Protein AF-A0A367L023-F1 (afdb_monomer_lite)

Sequence (283 aa):
MEEPKTSLLPWLPPSSVAKRCGGPIGFWEIICGTKTYCEAHDTHKRWIHSSPYDNKTHCIEAHEQPSNSSKPAEKKALLPWYERTAECNCASICKDEKKCGSAEYCSLFDSRFFHITAKEHASTAECLAARQGRPEKAPGTKKLPYVLEPSRWIRRTCGVHIYEEDRCGTKRYCLAFDLDRPYVVGTYRDAIQCFAAREPAPENGDDSVPLLRWTNGLKHSQLEGDCKHVAPDDDVRVPPQQRGVIICGTKFFCEQYDTPWPPDRRWRKASDCFAAFEKEPVE

Foldseek 3Di:
DDDPPQDAAEWFDADPQLVCEFFLLFHDCLHNTLQRSLQCLAQPVLRDPPDPANHSVSSVVSHDDDDVDPPPDDPDAAAEWEDADPPDDPPPGDQDCNNGTQLQNLLCLQASNCVSHPVPHNHSVRSQVSHDPDPDDDDDLPAAEWFEADDPPLQLCDVLQAHDCNSPTQPLQLQCLVVPSHRHGDRDNHSVRSVVSHDDDDPPGYPDDNAAEWDQADPVLPPVPQLPALRSPPDPVDGSLSSCCRHHTLQSQLQLLCDSGHSTPPDNHSVRSVVRYDDDDDD

Radius of gyration: 21.02 Å; chains: 1; bounding box: 74×33×57 Å

Structure (mmCIF, N/CA/C/O backbone):
data_AF-A0A367L023-F1
#
_entry.id   AF-A0A367L023-F1
#
loop_
_atom_site.group_PDB
_atom_site.id
_atom_site.type_symbol
_atom_site.label_atom_id
_atom_site.label_alt_id
_atom_site.label_comp_id
_atom_site.label_asym_id
_atom_site.label_entity_id
_atom_site.label_seq_id
_atom_site.pdbx_PDB_ins_code
_atom_site.Cartn_x
_atom_site.Cartn_y
_atom_site.Cartn_z
_atom_site.occupancy
_atom_site.B_iso_or_equiv
_atom_site.auth_seq_id
_atom_site.auth_comp_id
_atom_site.auth_asym_id
_atom_site.auth_atom_id
_atom_site.pdbx_PDB_model_num
ATOM 1 N N . MET A 1 1 ? 46.664 13.291 -8.987 1.00 36.84 1 MET A N 1
ATOM 2 C CA . MET A 1 1 ? 45.301 13.532 -8.482 1.00 36.84 1 MET A CA 1
ATOM 3 C C . MET A 1 1 ? 44.673 12.161 -8.366 1.00 36.84 1 MET A C 1
ATOM 5 O O . MET A 1 1 ? 44.421 11.556 -9.396 1.00 36.84 1 MET A O 1
ATOM 9 N N . GLU A 1 2 ? 44.591 11.605 -7.158 1.00 39.25 2 GLU A N 1
ATOM 10 C CA . GLU A 1 2 ? 43.809 10.383 -6.946 1.00 39.25 2 GLU A CA 1
ATOM 11 C C . GLU A 1 2 ? 42.335 10.772 -7.036 1.00 39.25 2 GLU A C 1
ATOM 13 O O . GLU A 1 2 ? 41.870 11.625 -6.279 1.00 39.25 2 GLU A O 1
ATOM 18 N N . GLU A 1 3 ? 41.622 10.197 -8.001 1.00 47.62 3 GLU A N 1
ATOM 19 C CA . GLU A 1 3 ? 40.165 10.232 -8.005 1.00 47.62 3 GLU A CA 1
ATOM 20 C C . GLU A 1 3 ? 39.666 9.585 -6.705 1.00 47.62 3 GLU A C 1
ATOM 22 O O . GLU A 1 3 ? 40.175 8.527 -6.313 1.00 47.62 3 GLU A O 1
ATOM 27 N N . PRO A 1 4 ? 38.701 10.194 -5.996 1.00 48.66 4 PRO A N 1
ATOM 28 C CA . PRO A 1 4 ? 38.145 9.583 -4.802 1.00 48.66 4 PRO A CA 1
ATOM 29 C C . PRO A 1 4 ? 37.496 8.255 -5.201 1.00 48.66 4 PRO A C 1
ATOM 31 O O . PRO A 1 4 ? 36.490 8.245 -5.909 1.00 48.66 4 PRO A O 1
ATOM 34 N N . LYS A 1 5 ? 38.073 7.133 -4.745 1.00 50.34 5 LYS A N 1
ATOM 35 C CA . LYS A 1 5 ? 37.458 5.804 -4.853 1.00 50.34 5 LYS A CA 1
ATOM 36 C C . LYS A 1 5 ? 36.054 5.891 -4.273 1.00 50.34 5 LYS A C 1
ATOM 38 O O . LYS A 1 5 ? 35.882 5.969 -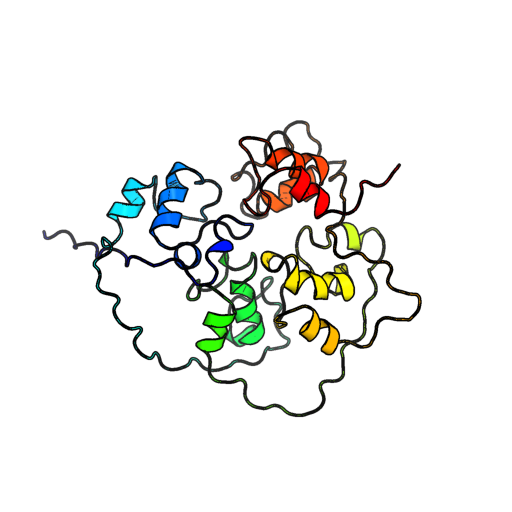3.058 1.00 50.34 5 LYS A O 1
ATOM 43 N N . THR A 1 6 ? 35.058 5.905 -5.148 1.00 66.81 6 THR A N 1
ATOM 44 C CA . THR A 1 6 ? 33.659 5.844 -4.751 1.00 66.81 6 THR A CA 1
ATOM 45 C C . THR A 1 6 ? 33.465 4.488 -4.083 1.00 66.81 6 THR A C 1
ATOM 47 O O . THR A 1 6 ? 33.692 3.453 -4.708 1.00 66.81 6 THR A O 1
ATOM 50 N N . SER A 1 7 ? 33.157 4.473 -2.786 1.00 82.75 7 SER A N 1
ATOM 51 C CA . SER A 1 7 ? 32.870 3.217 -2.095 1.00 82.75 7 SER A CA 1
ATOM 52 C C . SER A 1 7 ? 31.619 2.603 -2.714 1.00 82.75 7 SER A C 1
ATOM 54 O O . SER A 1 7 ? 30.599 3.288 -2.811 1.00 82.75 7 SER A O 1
ATOM 56 N N . LEU A 1 8 ? 31.701 1.337 -3.121 1.00 89.81 8 LEU A N 1
ATOM 57 C CA . LEU A 1 8 ? 30.550 0.594 -3.623 1.00 89.81 8 LEU A CA 1
ATOM 58 C C . LEU A 1 8 ? 29.449 0.519 -2.553 1.00 89.81 8 LEU A C 1
ATOM 60 O O . LEU A 1 8 ? 29.727 0.501 -1.352 1.00 89.81 8 LEU A O 1
ATOM 64 N N . LEU A 1 9 ? 28.194 0.499 -2.995 1.00 91.19 9 LEU A N 1
ATOM 65 C CA . LEU A 1 9 ? 27.028 0.366 -2.126 1.00 91.19 9 LEU A CA 1
ATOM 66 C C . LEU A 1 9 ? 26.856 -1.088 -1.657 1.00 91.19 9 LEU A C 1
ATOM 68 O O . LEU A 1 9 ? 27.185 -2.014 -2.397 1.00 91.19 9 LEU A O 1
ATOM 72 N N . PRO A 1 10 ? 26.323 -1.329 -0.450 1.00 92.06 10 PRO A N 1
ATOM 73 C CA . PRO A 1 10 ? 26.175 -2.684 0.070 1.00 92.06 10 PRO A CA 1
ATOM 74 C C . PRO A 1 10 ? 25.135 -3.493 -0.716 1.00 92.06 10 PRO A C 1
ATOM 76 O O . PRO A 1 10 ? 24.055 -2.994 -1.017 1.00 92.06 10 PRO A O 1
ATOM 79 N N . TRP A 1 11 ? 25.410 -4.777 -0.960 1.00 92.56 11 TRP A N 1
ATOM 80 C CA . TRP A 1 11 ? 24.424 -5.692 -1.544 1.00 92.56 11 TRP A CA 1
ATOM 81 C C . TRP A 1 11 ? 23.396 -6.152 -0.505 1.00 92.56 11 TRP A C 1
ATOM 83 O O . TRP A 1 11 ? 23.717 -6.890 0.431 1.00 92.56 11 TRP A O 1
ATOM 93 N N . LEU A 1 12 ? 22.138 -5.762 -0.685 1.00 92.31 12 LEU A N 1
ATOM 94 C CA . LEU A 1 12 ? 21.039 -6.081 0.217 1.00 92.31 12 LEU A CA 1
ATOM 95 C C . LEU A 1 12 ? 20.320 -7.375 -0.200 1.00 92.31 12 LEU A C 1
ATOM 97 O O . LEU A 1 12 ? 19.874 -7.500 -1.350 1.00 92.31 12 LEU A O 1
ATOM 101 N N . PRO A 1 13 ? 20.133 -8.342 0.721 1.00 92.25 13 PRO A N 1
ATOM 102 C CA . PRO A 1 13 ? 19.231 -9.457 0.476 1.00 92.25 13 PRO A CA 1
ATOM 103 C C . PRO A 1 13 ? 17.770 -8.968 0.441 1.00 92.25 13 PRO A C 1
ATOM 105 O O . PRO A 1 13 ? 17.450 -7.929 1.022 1.00 92.25 13 PRO A O 1
ATOM 108 N N . PRO A 1 14 ? 16.850 -9.713 -0.200 1.00 93.19 14 PRO A N 1
ATOM 109 C CA . PRO A 1 14 ? 15.424 -9.419 -0.111 1.00 93.19 14 PRO A CA 1
ATOM 110 C C . PRO A 1 14 ? 14.941 -9.418 1.344 1.00 93.19 14 PRO A C 1
ATOM 112 O O . PRO A 1 14 ? 15.282 -10.313 2.120 1.00 93.19 14 PRO A O 1
ATOM 115 N N . SER A 1 15 ? 14.121 -8.432 1.704 1.00 92.00 15 SER A N 1
ATOM 116 C CA . SER A 1 15 ? 13.540 -8.343 3.047 1.00 92.00 15 SER A CA 1
ATOM 117 C C . SER A 1 15 ? 12.486 -9.426 3.304 1.00 92.00 15 SER A C 1
ATOM 119 O O . SER A 1 15 ? 11.970 -10.071 2.386 1.00 92.00 15 SER A O 1
ATOM 121 N N . SER A 1 16 ? 12.060 -9.540 4.565 1.00 89.00 16 SER A N 1
ATOM 122 C CA . SER A 1 16 ? 10.922 -10.380 4.975 1.00 89.00 16 SER A CA 1
ATOM 123 C C . SER A 1 16 ? 9.603 -10.032 4.260 1.00 89.00 16 SER A C 1
ATOM 125 O O . SER A 1 16 ? 8.687 -10.855 4.187 1.00 89.00 16 SER A O 1
ATOM 127 N N . VAL A 1 17 ? 9.509 -8.828 3.689 1.00 89.25 17 VAL A N 1
ATOM 128 C CA . VAL A 1 17 ? 8.326 -8.309 2.998 1.00 89.25 17 VAL A CA 1
ATOM 129 C C . VAL A 1 17 ? 8.550 -8.097 1.497 1.00 89.25 17 VAL A C 1
ATOM 131 O O . VAL A 1 17 ? 7.754 -7.418 0.845 1.00 89.25 17 VAL A O 1
ATOM 134 N N . ALA A 1 18 ? 9.572 -8.737 0.912 1.00 91.31 18 ALA A N 1
ATOM 135 C CA . ALA A 1 18 ? 9.920 -8.632 -0.510 1.00 91.31 18 ALA A CA 1
ATOM 136 C C . ALA A 1 18 ? 8.764 -8.962 -1.473 1.00 91.31 18 ALA A C 1
ATOM 138 O O . ALA A 1 18 ? 8.736 -8.466 -2.596 1.00 91.31 18 ALA A O 1
ATOM 139 N N . LYS A 1 19 ? 7.747 -9.715 -1.027 1.00 89.31 19 LYS A N 1
ATOM 140 C CA . LYS A 1 19 ? 6.504 -9.952 -1.787 1.00 89.31 19 LYS A CA 1
ATOM 141 C C . LYS A 1 19 ? 5.744 -8.671 -2.172 1.00 89.31 19 LYS A C 1
ATOM 143 O O . LYS A 1 19 ? 4.895 -8.721 -3.052 1.00 89.31 19 LYS A O 1
ATOM 148 N N . ARG A 1 20 ? 6.022 -7.539 -1.511 1.00 87.69 20 ARG A N 1
ATOM 149 C CA . ARG A 1 20 ? 5.441 -6.217 -1.813 1.00 87.69 20 ARG A CA 1
ATOM 150 C C . ARG A 1 20 ? 6.154 -5.495 -2.960 1.00 87.69 20 ARG A C 1
ATOM 152 O O . ARG A 1 20 ? 5.676 -4.453 -3.404 1.00 87.69 20 ARG A O 1
ATOM 159 N N . CYS A 1 21 ? 7.296 -6.015 -3.409 1.00 89.19 21 CYS A N 1
ATOM 160 C CA . CYS A 1 21 ? 8.129 -5.390 -4.424 1.00 89.19 21 CYS A CA 1
ATOM 161 C C . CYS A 1 21 ? 7.362 -5.180 -5.739 1.00 89.19 21 CYS A C 1
ATOM 163 O O . CYS A 1 21 ? 6.759 -6.111 -6.277 1.00 89.19 21 CYS A O 1
ATOM 165 N N . GLY A 1 22 ? 7.378 -3.948 -6.250 1.00 85.69 22 GLY A N 1
ATOM 166 C CA . 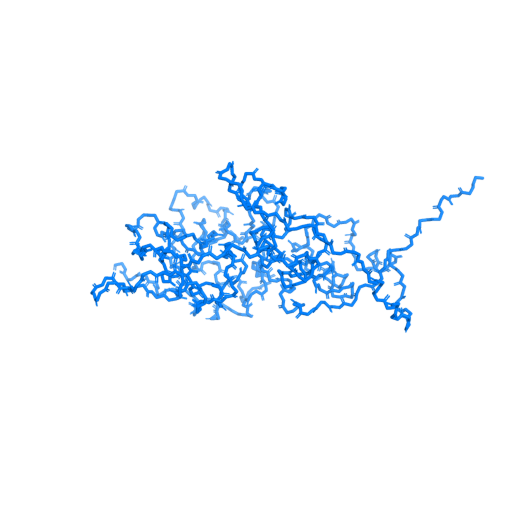GLY A 1 22 ? 6.668 -3.571 -7.473 1.00 85.69 22 GLY A CA 1
ATOM 167 C C . GLY A 1 22 ? 5.151 -3.459 -7.328 1.00 85.69 22 GLY A C 1
ATOM 168 O O . GLY A 1 22 ? 4.475 -3.138 -8.300 1.00 85.69 22 GLY A O 1
ATOM 169 N N . GLY A 1 23 ? 4.608 -3.698 -6.132 1.00 85.12 23 GLY A N 1
ATOM 170 C CA . GLY A 1 23 ? 3.229 -3.360 -5.815 1.00 85.12 23 GLY A CA 1
ATOM 171 C C . GLY A 1 23 ? 3.019 -1.839 -5.764 1.00 85.12 23 GLY A C 1
ATOM 172 O O . GLY A 1 23 ? 3.832 -1.066 -6.271 1.00 85.12 23 GLY A O 1
ATOM 173 N N . PRO A 1 24 ? 1.976 -1.367 -5.076 1.00 79.75 24 PRO A N 1
ATOM 174 C CA . PRO A 1 24 ? 1.635 0.058 -5.048 1.00 79.75 24 PRO A CA 1
ATOM 175 C C . PRO A 1 24 ? 2.674 0.975 -4.394 1.00 79.75 24 PRO A C 1
ATOM 177 O O . PRO A 1 24 ? 2.576 2.194 -4.480 1.00 79.75 24 PRO A O 1
ATOM 180 N N . ILE A 1 25 ? 3.642 0.389 -3.688 1.00 82.12 25 ILE A N 1
ATOM 181 C CA . ILE A 1 25 ? 4.765 1.112 -3.093 1.00 82.12 25 ILE A CA 1
ATOM 182 C C . ILE A 1 25 ? 5.934 1.281 -4.072 1.00 82.12 25 ILE A C 1
ATOM 184 O O . ILE A 1 25 ? 6.835 2.050 -3.771 1.00 82.12 25 ILE A O 1
ATOM 188 N N . GLY A 1 26 ? 5.944 0.577 -5.210 1.00 87.62 26 GLY A N 1
ATOM 189 C CA . GLY A 1 26 ? 7.037 0.580 -6.183 1.00 87.62 26 GLY A CA 1
ATOM 190 C C . GLY A 1 26 ? 8.185 -0.381 -5.849 1.00 87.62 26 GLY A C 1
ATOM 191 O O . GLY A 1 26 ? 8.049 -1.309 -5.042 1.00 87.62 26 GLY A O 1
ATOM 192 N N . PHE A 1 27 ? 9.323 -0.177 -6.511 1.00 90.62 27 PHE A N 1
ATOM 193 C CA . PHE A 1 27 ? 10.561 -0.917 -6.262 1.00 90.62 27 PHE A CA 1
ATOM 194 C C . PHE A 1 27 ? 11.468 -0.114 -5.332 1.00 90.62 27 PHE A C 1
ATOM 196 O O . PHE A 1 27 ? 11.958 0.951 -5.697 1.00 90.62 27 PHE A O 1
ATOM 203 N N . TRP A 1 28 ? 11.712 -0.659 -4.142 1.00 90.88 28 TRP A N 1
ATOM 204 C CA . TRP A 1 28 ? 12.654 -0.115 -3.167 1.00 90.88 28 TRP A CA 1
ATOM 205 C C . TRP A 1 28 ? 13.669 -1.179 -2.814 1.00 90.88 28 TRP A C 1
ATOM 207 O O . TRP A 1 28 ? 13.288 -2.289 -2.444 1.00 90.88 28 TRP A O 1
ATOM 217 N N . GLU A 1 29 ? 14.948 -0.841 -2.891 1.00 92.94 29 GLU A N 1
ATOM 218 C CA . GLU A 1 29 ? 16.025 -1.801 -2.683 1.00 92.94 29 GLU A CA 1
ATOM 219 C C . GLU A 1 29 ? 15.969 -2.478 -1.309 1.00 92.94 29 GLU A C 1
ATOM 221 O O . GLU A 1 29 ? 16.012 -3.700 -1.228 1.00 92.94 29 GLU A O 1
ATOM 226 N N . ILE A 1 30 ? 15.739 -1.709 -0.242 1.00 92.19 30 ILE A N 1
ATOM 227 C CA . ILE A 1 30 ? 15.606 -2.240 1.123 1.00 92.19 30 ILE A CA 1
ATOM 228 C C . ILE A 1 30 ? 14.451 -3.246 1.277 1.00 92.19 30 ILE A C 1
ATOM 230 O O . ILE A 1 30 ? 14.483 -4.089 2.166 1.00 92.19 30 ILE A O 1
ATOM 234 N N . ILE A 1 31 ? 13.442 -3.202 0.400 1.00 92.38 31 ILE A N 1
ATOM 235 C CA . ILE A 1 31 ? 12.325 -4.156 0.387 1.00 92.38 31 ILE A CA 1
ATOM 236 C C . ILE A 1 31 ? 12.638 -5.335 -0.538 1.00 92.38 31 ILE A C 1
ATOM 238 O O . ILE A 1 31 ? 12.500 -6.496 -0.144 1.00 92.38 31 ILE A O 1
ATOM 242 N N . CYS A 1 32 ? 13.030 -5.030 -1.773 1.00 94.12 32 CYS A N 1
ATOM 243 C CA . CYS A 1 32 ? 13.177 -5.965 -2.885 1.00 94.12 32 CYS A CA 1
ATOM 244 C C . CYS A 1 32 ? 14.490 -6.771 -2.855 1.00 94.12 32 CYS A C 1
ATOM 246 O O . CYS A 1 32 ? 14.565 -7.837 -3.474 1.00 94.12 32 CYS A O 1
ATOM 248 N N . GLY A 1 33 ? 15.512 -6.259 -2.167 1.00 94.31 33 GLY A N 1
ATOM 249 C CA . GLY A 1 33 ? 16.912 -6.645 -2.329 1.00 94.31 33 GLY A CA 1
ATOM 250 C C . GLY A 1 33 ? 17.534 -6.068 -3.607 1.00 94.31 33 GLY A C 1
ATOM 251 O O . GLY A 1 33 ? 16.827 -5.802 -4.588 1.00 94.31 33 GLY A O 1
ATOM 252 N N . THR A 1 34 ? 18.864 -5.928 -3.619 1.00 94.62 34 THR A N 1
ATOM 253 C CA . THR A 1 34 ? 19.635 -5.310 -4.719 1.00 94.62 34 THR A CA 1
ATOM 254 C C . THR A 1 34 ? 19.383 -5.995 -6.055 1.00 94.62 34 THR A C 1
ATOM 256 O O . THR A 1 34 ? 19.137 -5.330 -7.056 1.00 94.62 34 THR A O 1
ATOM 259 N N . LYS A 1 35 ? 19.342 -7.335 -6.078 1.00 94.75 35 LYS A N 1
ATOM 260 C CA . LYS A 1 35 ? 19.114 -8.105 -7.312 1.00 94.75 35 LYS A CA 1
ATOM 261 C C . LYS A 1 35 ? 17.817 -7.699 -8.021 1.00 94.75 35 LYS A C 1
ATOM 263 O O . LYS A 1 35 ? 17.845 -7.280 -9.174 1.00 94.75 35 LYS A O 1
ATOM 268 N N . THR A 1 36 ? 16.688 -7.829 -7.324 1.00 94.88 36 THR A N 1
ATOM 269 C CA . THR A 1 36 ? 15.355 -7.553 -7.878 1.00 94.88 36 THR A CA 1
ATOM 270 C C . THR A 1 36 ? 15.189 -6.068 -8.195 1.00 94.88 36 THR A C 1
ATOM 272 O O . THR A 1 36 ? 14.558 -5.713 -9.188 1.00 94.88 36 THR A O 1
ATOM 275 N N . TYR A 1 37 ? 15.761 -5.196 -7.360 1.00 94.88 37 TYR A N 1
ATOM 276 C CA . TYR A 1 37 ? 15.747 -3.754 -7.573 1.00 94.88 37 TYR A CA 1
ATOM 277 C C . TYR A 1 37 ? 16.513 -3.354 -8.843 1.00 94.88 37 TYR A C 1
ATOM 279 O O . TYR A 1 37 ? 15.956 -2.665 -9.694 1.00 94.88 37 TYR A O 1
ATOM 287 N N . CYS A 1 38 ? 17.736 -3.854 -9.042 1.00 95.38 38 CYS A N 1
ATOM 288 C CA . CYS A 1 38 ? 18.497 -3.584 -10.261 1.00 95.38 38 CYS A CA 1
ATOM 289 C C . CYS A 1 38 ? 17.856 -4.214 -11.508 1.00 95.38 38 CYS A C 1
ATOM 291 O O . CYS A 1 38 ? 17.851 -3.597 -12.566 1.00 95.38 38 CYS A O 1
ATOM 293 N N . GLU A 1 39 ? 17.256 -5.406 -11.417 1.00 95.12 39 GLU A N 1
ATOM 294 C CA . GLU A 1 39 ? 16.502 -6.001 -12.537 1.00 95.12 39 GLU A CA 1
ATOM 295 C C . GLU A 1 39 ? 15.297 -5.147 -12.968 1.00 95.12 39 GLU A C 1
ATOM 297 O O . GLU A 1 39 ? 14.939 -5.112 -14.151 1.00 95.12 39 GLU A O 1
ATOM 302 N N . ALA A 1 40 ? 14.689 -4.419 -12.029 1.00 93.31 40 ALA A N 1
ATOM 303 C CA . ALA A 1 40 ? 13.580 -3.520 -12.312 1.00 93.31 40 ALA A CA 1
ATOM 304 C C . ALA A 1 40 ? 13.985 -2.343 -13.209 1.00 93.31 40 ALA A C 1
ATOM 306 O O . ALA A 1 40 ? 13.128 -1.799 -13.901 1.00 93.31 40 ALA A O 1
ATOM 307 N N . HIS A 1 41 ? 15.264 -1.958 -13.251 1.00 92.06 41 HIS A N 1
ATOM 308 C CA . HIS A 1 41 ? 15.714 -0.839 -14.081 1.00 92.06 41 HIS A CA 1
ATOM 309 C C . HIS A 1 41 ? 15.552 -1.087 -15.585 1.00 92.06 41 HIS A C 1
ATOM 311 O O . HIS A 1 41 ? 15.287 -0.140 -16.323 1.00 92.06 41 HIS A O 1
ATOM 317 N N . ASP A 1 42 ? 15.624 -2.344 -16.024 1.00 92.38 42 ASP A N 1
ATOM 318 C CA . ASP A 1 42 ? 15.423 -2.706 -17.434 1.00 92.38 42 ASP A CA 1
ATOM 319 C C . ASP A 1 42 ? 13.955 -3.020 -17.753 1.00 92.38 42 ASP A C 1
ATOM 321 O O . ASP A 1 42 ? 13.508 -2.874 -18.887 1.00 92.38 42 ASP A O 1
ATOM 325 N N . THR A 1 43 ? 13.193 -3.479 -16.757 1.00 87.50 43 THR A N 1
ATOM 326 C CA . THR A 1 43 ? 11.867 -4.092 -16.967 1.00 87.50 43 THR A CA 1
ATOM 327 C C . THR A 1 43 ? 10.704 -3.246 -16.451 1.00 87.50 43 THR A C 1
ATOM 329 O O . THR A 1 43 ? 9.569 -3.398 -16.893 1.00 87.50 43 THR A O 1
ATOM 332 N N . HIS A 1 44 ? 10.972 -2.352 -15.503 1.00 86.44 44 HIS A N 1
ATOM 333 C CA . HIS A 1 44 ? 9.974 -1.728 -14.637 1.00 86.44 44 HIS A CA 1
ATOM 334 C C . HIS A 1 44 ? 10.366 -0.304 -14.208 1.00 86.44 44 HIS A C 1
ATOM 336 O O . HIS A 1 44 ? 9.888 0.181 -13.183 1.00 86.44 44 HIS A O 1
ATOM 342 N N . LYS A 1 45 ? 11.210 0.388 -14.989 1.00 82.88 45 LYS A N 1
ATOM 343 C CA . LYS A 1 45 ? 11.771 1.712 -14.656 1.00 82.88 45 LYS A CA 1
ATOM 344 C C . LYS A 1 45 ? 10.717 2.729 -14.191 1.00 82.88 45 LYS A C 1
ATOM 346 O O . LYS A 1 45 ? 10.971 3.490 -13.266 1.00 82.88 45 LYS A O 1
ATOM 351 N N . ARG A 1 46 ? 9.500 2.668 -14.752 1.00 77.75 46 ARG A N 1
ATOM 352 C CA . ARG 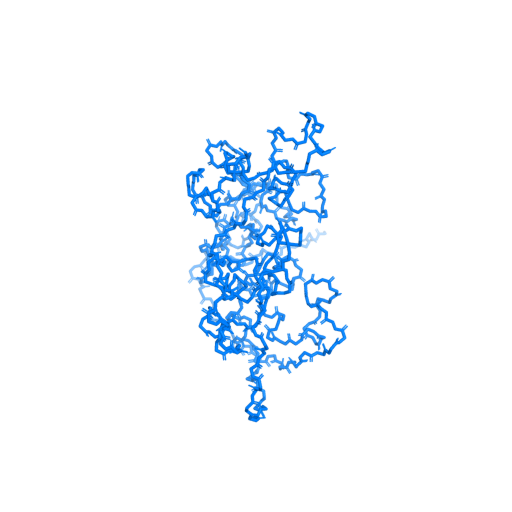A 1 46 ? 8.349 3.520 -14.383 1.00 77.75 46 ARG A CA 1
ATOM 353 C C . ARG A 1 46 ? 7.864 3.394 -12.932 1.00 77.75 46 ARG A C 1
ATOM 355 O O . ARG A 1 46 ? 7.100 4.233 -12.470 1.00 77.75 46 ARG A O 1
ATOM 362 N N . TRP A 1 47 ? 8.248 2.332 -12.231 1.00 81.88 47 TRP A N 1
ATOM 363 C CA . TRP A 1 47 ? 7.842 2.051 -10.850 1.00 81.88 47 TRP A CA 1
ATOM 364 C C . TRP A 1 47 ? 8.990 2.215 -9.850 1.00 81.88 47 TRP A C 1
ATOM 366 O O . TRP A 1 47 ? 8.873 1.805 -8.692 1.00 81.88 47 TRP A O 1
ATOM 376 N N . ILE A 1 48 ? 10.106 2.789 -10.300 1.00 84.75 48 ILE A N 1
ATOM 377 C CA . ILE A 1 48 ? 11.266 3.084 -9.468 1.00 84.75 48 ILE A CA 1
ATOM 378 C C . ILE A 1 48 ? 11.257 4.576 -9.152 1.00 84.75 48 ILE A C 1
ATOM 380 O O . ILE A 1 48 ? 11.326 5.421 -10.042 1.00 84.75 48 ILE A O 1
ATOM 384 N N . HIS A 1 49 ? 11.169 4.912 -7.869 1.00 76.00 49 HIS A N 1
ATOM 385 C CA . HIS A 1 49 ? 11.102 6.302 -7.434 1.00 76.00 49 HIS A CA 1
ATOM 386 C C . HIS A 1 49 ? 12.504 6.901 -7.290 1.00 76.00 49 HIS A C 1
ATOM 388 O O . HIS A 1 49 ? 13.270 6.472 -6.431 1.00 76.00 49 HIS A O 1
ATOM 394 N N . SER A 1 50 ? 12.801 7.939 -8.081 1.00 75.38 50 SER A N 1
ATOM 395 C CA . SER A 1 50 ? 13.996 8.789 -7.931 1.00 75.38 50 SER A CA 1
ATOM 396 C C . SER A 1 50 ? 15.323 8.015 -7.899 1.00 75.38 50 SER A C 1
ATOM 398 O O . SER A 1 50 ? 16.193 8.314 -7.082 1.00 75.38 50 SER A O 1
ATOM 400 N N . SER A 1 51 ? 15.475 7.005 -8.759 1.00 83.69 51 SER A N 1
ATOM 401 C CA . SER A 1 51 ? 16.705 6.213 -8.802 1.00 83.69 51 SER A CA 1
ATOM 402 C C . SER A 1 51 ? 17.807 6.898 -9.616 1.00 83.69 51 SER A C 1
ATOM 404 O O . SER A 1 51 ? 17.513 7.422 -10.693 1.00 83.69 51 SER A O 1
ATOM 406 N N . PRO A 1 52 ? 19.067 6.872 -9.142 1.00 88.06 52 PRO A N 1
ATOM 407 C CA . PRO A 1 52 ? 20.201 7.449 -9.860 1.00 88.06 52 PRO A CA 1
ATOM 408 C C . PRO A 1 52 ? 20.708 6.569 -11.016 1.00 88.06 52 PRO A C 1
ATOM 410 O O . PRO A 1 52 ? 21.616 6.988 -11.726 1.00 88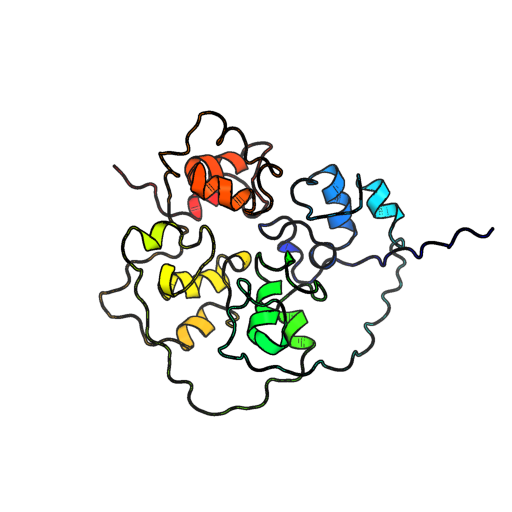.06 52 PRO A O 1
ATOM 413 N N . TYR A 1 53 ? 20.168 5.357 -11.201 1.00 91.62 53 TYR A N 1
ATOM 414 C CA . TYR A 1 53 ? 20.674 4.407 -12.196 1.00 91.62 53 TYR A CA 1
ATOM 415 C C . TYR A 1 53 ? 19.877 4.433 -13.501 1.00 91.62 53 TYR A C 1
ATOM 417 O O . TYR A 1 53 ? 18.641 4.427 -13.517 1.00 91.62 53 TYR A O 1
ATOM 425 N N . ASP A 1 54 ? 20.592 4.355 -14.620 1.00 90.38 54 ASP A N 1
ATOM 426 C CA . ASP A 1 54 ? 19.975 4.378 -15.948 1.00 90.38 54 ASP A CA 1
ATOM 427 C C . ASP A 1 54 ? 19.365 3.037 -16.347 1.00 90.38 54 ASP A C 1
ATOM 429 O O . ASP A 1 54 ? 18.289 3.010 -16.953 1.00 90.38 54 ASP A O 1
ATOM 433 N N . ASN A 1 55 ? 20.055 1.948 -16.003 1.00 94.12 55 ASN A N 1
ATOM 434 C CA . ASN A 1 55 ? 19.755 0.568 -16.374 1.00 94.12 55 ASN A CA 1
ATOM 435 C C . ASN A 1 55 ? 20.295 -0.408 -15.309 1.00 94.12 55 ASN A C 1
ATOM 437 O O . ASN A 1 55 ? 20.955 -0.002 -14.344 1.00 94.12 55 ASN A O 1
ATOM 441 N N . LYS A 1 56 ? 20.020 -1.703 -15.489 1.00 95.81 56 LYS A N 1
ATOM 442 C CA . LYS A 1 56 ? 20.469 -2.766 -14.581 1.00 95.81 56 LYS A CA 1
ATOM 443 C C . LYS A 1 56 ? 21.985 -2.806 -14.404 1.00 95.81 56 LYS A C 1
ATOM 445 O O . LYS A 1 56 ? 22.442 -3.004 -13.283 1.00 95.81 56 LYS A O 1
ATOM 450 N N . THR A 1 57 ? 22.754 -2.645 -15.479 1.00 95.75 57 THR A N 1
ATOM 451 C CA . THR A 1 57 ? 24.223 -2.716 -15.436 1.00 95.75 57 THR A CA 1
ATOM 452 C C . THR A 1 57 ? 24.794 -1.601 -14.567 1.00 95.75 57 THR A C 1
ATOM 454 O O . THR A 1 57 ? 25.515 -1.900 -13.620 1.00 95.75 57 THR A O 1
ATOM 457 N N . HIS A 1 58 ? 24.367 -0.353 -14.794 1.00 94.81 58 HIS A N 1
ATOM 458 C CA . HIS A 1 58 ? 24.758 0.799 -13.973 1.00 94.81 58 HIS A CA 1
ATOM 459 C C . HIS A 1 58 ? 24.387 0.572 -12.492 1.00 94.81 58 HIS A C 1
ATOM 461 O O . HIS A 1 58 ? 25.189 0.834 -11.600 1.00 94.81 58 HIS A O 1
ATOM 467 N N . CYS A 1 59 ? 23.207 0.002 -12.218 1.00 95.25 59 CYS A N 1
ATOM 468 C CA . CYS A 1 59 ? 22.811 -0.354 -10.854 1.00 95.25 59 CYS A CA 1
ATOM 469 C C . CYS A 1 59 ? 23.736 -1.412 -10.229 1.00 95.25 59 CYS A C 1
ATOM 471 O O . CYS A 1 59 ? 24.214 -1.216 -9.117 1.00 95.25 59 CYS A O 1
ATOM 473 N N . ILE A 1 60 ? 24.035 -2.514 -10.924 1.00 94.44 60 ILE A N 1
ATOM 474 C CA . ILE A 1 60 ? 24.878 -3.599 -10.388 1.00 94.44 60 ILE A CA 1
ATOM 475 C C . ILE A 1 60 ? 26.322 -3.137 -10.160 1.00 94.44 60 ILE A C 1
ATOM 477 O O . ILE A 1 60 ? 26.916 -3.500 -9.149 1.00 94.44 60 ILE A O 1
ATOM 481 N N . GLU A 1 61 ? 26.884 -2.343 -11.072 1.00 93.62 61 GLU A N 1
ATOM 482 C CA . GLU A 1 61 ? 28.257 -1.825 -10.971 1.00 93.62 61 GLU A CA 1
ATOM 483 C C . GLU A 1 61 ? 28.442 -0.861 -9.795 1.00 93.62 61 GLU A C 1
ATOM 485 O O . GLU A 1 61 ? 29.542 -0.757 -9.258 1.00 93.62 61 GLU A O 1
ATOM 490 N N . ALA A 1 62 ? 27.368 -0.197 -9.355 1.00 93.81 62 ALA A N 1
ATOM 491 C CA . ALA A 1 62 ? 27.388 0.668 -8.181 1.00 93.81 62 ALA A CA 1
ATOM 492 C C . ALA A 1 62 ? 27.397 -0.101 -6.845 1.00 93.81 62 ALA A C 1
ATOM 494 O O . ALA A 1 62 ? 27.593 0.523 -5.799 1.00 93.81 62 ALA A O 1
ATOM 495 N N . HIS A 1 63 ? 27.189 -1.424 -6.857 1.00 93.75 63 HIS A N 1
ATOM 496 C CA . HIS A 1 63 ? 27.092 -2.250 -5.654 1.00 93.75 63 HIS A CA 1
ATOM 497 C C . HIS A 1 63 ? 28.278 -3.204 -5.493 1.00 93.75 63 HIS A C 1
ATOM 499 O O . HIS A 1 63 ? 28.876 -3.693 -6.452 1.00 93.75 63 HIS A O 1
ATOM 505 N N . GLU A 1 64 ? 28.593 -3.513 -4.239 1.00 90.38 64 GLU A N 1
ATOM 506 C CA . GLU A 1 64 ? 29.471 -4.614 -3.877 1.00 90.38 64 GLU A CA 1
ATOM 507 C C . GLU A 1 64 ? 28.864 -5.905 -4.434 1.00 90.38 64 GLU A C 1
ATOM 509 O O . GLU A 1 64 ? 27.680 -6.175 -4.258 1.00 90.38 64 GLU A O 1
ATOM 514 N N . GLN A 1 65 ? 29.651 -6.725 -5.128 1.00 81.25 65 GLN A N 1
ATOM 515 C CA . GLN A 1 65 ? 29.158 -8.034 -5.551 1.00 81.25 65 GLN A CA 1
ATOM 516 C C . GLN A 1 65 ? 28.839 -8.880 -4.310 1.00 81.25 65 GLN A C 1
ATOM 518 O O . GLN A 1 65 ? 29.539 -8.749 -3.300 1.00 81.25 65 GLN A O 1
ATOM 523 N N . PRO A 1 66 ? 27.823 -9.764 -4.361 1.00 74.69 66 PRO A N 1
ATOM 524 C CA . PRO A 1 66 ? 27.460 -10.609 -3.233 1.00 74.69 66 PRO A CA 1
ATOM 525 C C . PRO A 1 66 ? 28.625 -11.541 -2.887 1.00 74.69 66 PRO A C 1
ATOM 527 O O . PRO A 1 66 ? 28.770 -12.632 -3.436 1.00 74.69 66 PRO A O 1
ATOM 530 N N . SER A 1 67 ? 29.486 -11.107 -1.971 1.00 61.16 67 SER A N 1
ATOM 531 C CA . SER A 1 67 ? 30.404 -11.997 -1.280 1.00 61.16 67 SER A CA 1
ATOM 532 C C . SER A 1 67 ? 29.598 -12.728 -0.209 1.00 61.16 67 SER A C 1
ATOM 534 O O . SER A 1 67 ? 28.725 -12.142 0.430 1.00 61.16 67 SER A O 1
ATOM 536 N N . ASN A 1 68 ? 29.880 -14.010 0.017 1.00 52.31 68 ASN A N 1
ATOM 537 C CA . ASN A 1 68 ? 29.211 -14.830 1.038 1.00 52.31 68 ASN A CA 1
ATOM 538 C C . ASN A 1 68 ? 29.440 -14.341 2.491 1.00 52.31 68 ASN A C 1
ATOM 540 O O . ASN A 1 68 ? 29.198 -15.082 3.442 1.00 52.31 68 ASN A O 1
ATOM 544 N N . SER A 1 69 ? 29.908 -13.110 2.703 1.00 48.22 69 SER A N 1
ATOM 545 C CA . SER A 1 69 ? 30.017 -12.494 4.018 1.00 48.22 69 SER A CA 1
ATOM 546 C C . SER A 1 69 ? 28.704 -11.826 4.406 1.00 48.22 69 SER A C 1
ATOM 548 O O . SER A 1 69 ? 28.536 -10.612 4.318 1.00 48.22 69 SER A O 1
ATOM 550 N N . SER A 1 70 ? 27.790 -12.627 4.948 1.00 50.12 70 SER A N 1
ATOM 551 C CA . SER A 1 70 ? 26.761 -12.127 5.855 1.00 50.12 70 SER A CA 1
ATOM 552 C C . SER A 1 70 ? 27.450 -11.571 7.106 1.00 50.12 70 SER A C 1
ATOM 554 O O . SER A 1 70 ? 27.694 -12.307 8.066 1.00 50.12 70 SER A O 1
ATOM 556 N N . LYS A 1 71 ? 27.826 -10.286 7.100 1.00 47.56 71 LYS A N 1
ATOM 557 C CA . LYS A 1 71 ? 28.222 -9.614 8.342 1.00 47.56 71 LYS A CA 1
ATOM 558 C C . LYS A 1 71 ? 27.019 -9.671 9.293 1.00 47.56 71 LYS A C 1
ATOM 560 O O . LYS A 1 71 ? 25.931 -9.249 8.899 1.00 47.56 71 LYS A O 1
ATOM 565 N N . PRO A 1 72 ? 27.176 -10.209 10.514 1.00 45.16 72 PRO A N 1
ATOM 566 C CA . PRO A 1 72 ? 26.111 -10.189 11.501 1.00 45.16 72 PRO A CA 1
ATOM 567 C C . PRO A 1 72 ? 25.678 -8.746 11.749 1.00 45.16 72 PRO A C 1
ATOM 569 O O . PRO A 1 72 ? 26.528 -7.867 11.894 1.00 45.16 72 PRO A O 1
ATOM 572 N N . ALA A 1 73 ? 24.367 -8.514 11.801 1.00 53.47 73 ALA A N 1
ATOM 573 C CA . ALA A 1 73 ? 23.822 -7.231 12.210 1.00 53.47 73 ALA A CA 1
ATOM 574 C C . ALA A 1 73 ? 24.353 -6.902 13.613 1.00 53.47 73 ALA A C 1
ATOM 576 O O . ALA A 1 73 ? 24.050 -7.592 14.589 1.00 53.47 73 ALA A O 1
ATOM 577 N N . GLU A 1 74 ? 25.194 -5.875 13.696 1.00 54.06 74 GLU A N 1
ATOM 578 C CA . GLU A 1 74 ? 25.690 -5.350 14.958 1.00 54.06 74 GLU A CA 1
ATOM 579 C C . GLU A 1 74 ? 24.483 -4.919 15.802 1.00 54.06 74 GLU A C 1
ATOM 581 O O . GLU A 1 74 ? 23.546 -4.303 15.284 1.00 54.06 74 GLU A O 1
ATOM 586 N N . LYS A 1 75 ? 24.453 -5.299 17.087 1.00 55.94 75 LYS A N 1
ATOM 587 C CA . LYS A 1 75 ? 23.345 -4.963 17.994 1.00 55.94 75 LYS A CA 1
ATOM 588 C C . LYS A 1 75 ? 23.297 -3.448 18.187 1.00 55.94 75 LYS A C 1
ATOM 590 O O . LYS A 1 75 ? 23.921 -2.905 19.094 1.00 55.94 75 LYS A O 1
ATOM 595 N N . LYS A 1 76 ? 22.555 -2.771 17.315 1.00 72.75 76 LYS A N 1
ATOM 596 C CA . LYS A 1 76 ? 22.314 -1.334 17.378 1.00 72.75 76 LYS A CA 1
ATOM 597 C C . LYS A 1 76 ? 21.520 -1.026 18.648 1.00 72.75 76 LYS A C 1
ATOM 599 O O . LYS A 1 76 ? 20.578 -1.743 18.983 1.00 72.75 76 LYS A O 1
ATOM 604 N N . ALA A 1 77 ? 21.915 0.027 19.361 1.00 84.56 77 ALA A N 1
ATOM 605 C CA . ALA A 1 77 ? 21.158 0.509 20.509 1.00 84.56 77 ALA A CA 1
ATOM 606 C C . ALA A 1 77 ? 19.714 0.838 20.089 1.00 84.56 77 ALA A C 1
ATOM 608 O O . ALA A 1 77 ? 19.499 1.419 19.022 1.00 84.56 77 ALA A O 1
ATOM 609 N N . LEU A 1 78 ? 18.738 0.460 20.923 1.00 90.81 78 LEU A N 1
ATOM 610 C CA . LEU A 1 78 ? 17.323 0.722 20.656 1.00 90.81 78 LEU A CA 1
ATOM 611 C C . LEU A 1 78 ? 17.045 2.228 20.660 1.00 90.81 78 LEU A C 1
ATOM 613 O O . LEU A 1 78 ? 17.446 2.941 21.586 1.00 90.81 78 LEU A O 1
ATOM 617 N N . LEU A 1 79 ? 16.320 2.690 19.644 1.00 91.88 79 LEU A N 1
ATOM 618 C CA . LEU A 1 79 ? 15.878 4.076 19.526 1.00 91.88 79 LEU A CA 1
ATOM 619 C C . LEU A 1 79 ? 14.783 4.381 20.561 1.00 91.88 79 LEU A C 1
ATOM 621 O O . LEU A 1 79 ? 13.997 3.493 20.889 1.00 91.88 79 LEU A O 1
ATOM 625 N N . PRO A 1 80 ? 14.698 5.611 21.091 1.00 93.44 80 PRO A N 1
ATOM 626 C CA . PRO A 1 80 ? 13.651 5.982 22.041 1.00 93.44 80 PRO A CA 1
ATOM 627 C C . PRO A 1 80 ? 12.247 5.837 21.439 1.00 93.44 80 PRO A C 1
ATOM 629 O O . PRO A 1 80 ? 12.048 6.034 20.241 1.00 93.44 80 PRO A O 1
ATOM 632 N N . TRP A 1 81 ? 11.270 5.530 22.292 1.00 91.81 81 TRP A N 1
ATOM 633 C CA . TRP A 1 81 ? 9.855 5.525 21.922 1.00 91.81 81 TRP A CA 1
ATOM 634 C C . TRP A 1 81 ? 9.245 6.924 22.057 1.00 91.81 81 TRP A C 1
ATOM 636 O O . TRP A 1 81 ? 9.386 7.569 23.099 1.00 91.81 81 TRP A O 1
ATOM 646 N N . TYR A 1 82 ? 8.505 7.362 21.039 1.00 91.06 82 TYR A N 1
ATOM 647 C CA . TYR A 1 82 ? 7.756 8.617 21.054 1.00 91.06 82 TYR A CA 1
ATOM 648 C C . TYR A 1 82 ? 6.250 8.351 21.082 1.00 91.06 82 TYR A C 1
ATOM 650 O O . TYR A 1 82 ? 5.718 7.600 20.264 1.00 91.06 82 TYR A O 1
ATOM 658 N N . GLU A 1 83 ? 5.541 8.994 22.010 1.00 88.69 83 GLU A N 1
ATOM 659 C CA . GLU A 1 83 ? 4.078 9.049 21.976 1.00 88.69 83 GLU A CA 1
ATOM 660 C C . GLU A 1 83 ? 3.624 10.128 20.991 1.00 88.69 83 GLU A C 1
ATOM 662 O O . GLU A 1 83 ? 4.270 11.166 20.845 1.00 88.69 83 GLU A O 1
ATOM 667 N N . ARG A 1 84 ? 2.501 9.879 20.316 1.00 83.06 84 ARG A N 1
AT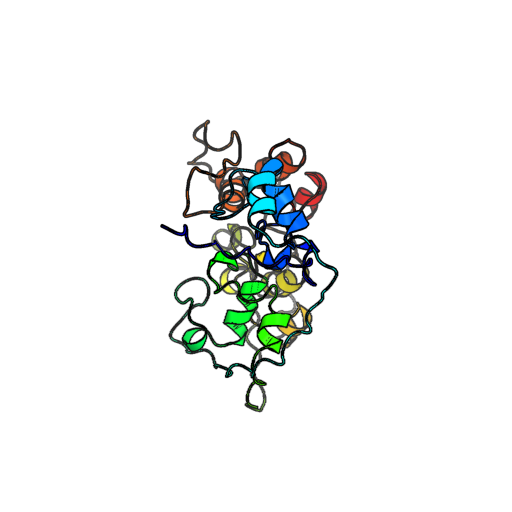OM 668 C CA . ARG A 1 84 ? 1.939 10.819 19.345 1.00 83.06 84 ARG A CA 1
ATOM 669 C C . ARG A 1 84 ? 1.539 12.129 20.026 1.00 83.06 84 ARG A C 1
ATOM 671 O O . ARG A 1 84 ? 0.903 12.108 21.082 1.00 83.06 84 ARG A O 1
ATOM 678 N N . THR A 1 85 ? 1.832 13.259 19.382 1.00 77.75 85 THR A N 1
ATOM 679 C CA . THR A 1 85 ? 1.285 14.563 19.779 1.00 77.75 85 THR A CA 1
ATOM 680 C C . THR A 1 85 ? 0.021 14.877 18.969 1.00 77.75 85 THR A C 1
ATOM 682 O O . THR A 1 85 ? -0.129 14.453 17.822 1.00 77.75 85 THR A O 1
ATOM 685 N N . ALA A 1 86 ? -0.926 15.620 19.552 1.00 69.06 86 ALA A N 1
ATOM 686 C CA . ALA A 1 86 ? -2.171 16.011 18.870 1.00 69.06 86 ALA A CA 1
ATOM 687 C C . ALA A 1 86 ? -1.943 16.989 17.699 1.00 69.06 86 ALA A C 1
ATOM 689 O O . ALA A 1 86 ? -2.849 17.271 16.921 1.00 69.06 86 ALA A O 1
ATOM 690 N N . GLU A 1 87 ? -0.726 17.510 17.577 1.00 66.62 87 GLU A N 1
ATOM 691 C CA . GLU A 1 87 ? -0.354 18.590 16.670 1.00 66.62 87 GLU A CA 1
ATOM 692 C C . GLU A 1 87 ? -0.163 18.123 15.227 1.00 66.62 87 GLU A C 1
ATOM 694 O O . GLU A 1 87 ? 0.050 18.958 14.347 1.00 66.62 87 GLU A O 1
ATOM 699 N N . CYS A 1 88 ? -0.203 16.809 14.964 1.00 69.50 88 CYS A N 1
ATOM 700 C CA . CYS A 1 88 ? 0.078 16.323 13.627 1.00 69.50 88 CYS A CA 1
ATOM 701 C C . CYS A 1 88 ? -0.721 15.114 13.135 1.00 69.50 88 CYS A C 1
ATOM 703 O O . CYS A 1 88 ? -1.008 14.159 13.863 1.00 69.50 88 CYS A O 1
ATOM 705 N N . ASN A 1 89 ? -1.029 15.169 11.836 1.00 70.94 89 ASN A N 1
ATOM 706 C CA . ASN A 1 89 ? -1.463 14.039 11.030 1.00 70.94 89 ASN A CA 1
ATOM 707 C C . ASN A 1 89 ? -0.247 13.475 10.278 1.00 70.94 89 ASN A C 1
ATOM 709 O O . ASN A 1 89 ? 0.349 14.164 9.434 1.00 70.94 89 ASN A O 1
ATOM 713 N N . CYS A 1 90 ? 0.150 12.250 10.613 1.00 73.81 90 CYS A N 1
ATOM 714 C CA . CYS A 1 90 ? 1.242 11.571 9.928 1.00 73.81 90 CYS A CA 1
ATOM 715 C C . CYS A 1 90 ? 0.843 11.241 8.499 1.00 73.81 90 CYS A C 1
ATOM 717 O O . CYS A 1 90 ? -0.329 11.097 8.186 1.00 73.81 90 CYS A O 1
ATOM 719 N N . ALA A 1 91 ? 1.827 11.163 7.612 1.00 66.88 91 ALA A N 1
ATOM 720 C CA . ALA A 1 91 ? 1.639 11.077 6.164 1.00 66.88 91 ALA A CA 1
ATOM 721 C C . ALA A 1 91 ? 1.161 12.354 5.458 1.00 66.88 91 ALA A C 1
ATOM 723 O O . ALA A 1 91 ? 1.583 12.587 4.326 1.00 66.88 91 ALA A O 1
ATOM 724 N N . SER A 1 92 ? 0.360 13.207 6.105 1.00 67.56 92 SER A N 1
ATOM 725 C CA . SER A 1 92 ? -0.139 14.445 5.484 1.00 67.56 92 SER A CA 1
ATOM 726 C C . SER A 1 92 ? 0.653 15.702 5.856 1.00 67.56 92 SER A C 1
ATOM 728 O O . SER A 1 92 ? 0.889 16.538 4.988 1.00 67.56 92 SER A O 1
ATOM 730 N N . ILE A 1 93 ? 1.054 15.860 7.125 1.00 68.12 93 ILE A N 1
ATOM 731 C CA . ILE A 1 93 ? 1.595 17.133 7.647 1.00 68.12 93 ILE A CA 1
ATOM 732 C C . ILE A 1 93 ? 2.999 16.964 8.247 1.00 68.12 93 ILE A C 1
ATOM 734 O O . ILE A 1 93 ? 3.866 17.805 8.014 1.00 68.12 93 ILE A O 1
ATOM 738 N N . CYS A 1 94 ? 3.267 15.870 8.972 1.00 72.56 94 CYS A N 1
ATOM 739 C CA . CYS A 1 94 ? 4.582 15.617 9.578 1.00 72.56 94 CYS A CA 1
ATOM 740 C C . CYS A 1 94 ? 5.220 14.336 9.067 1.00 72.56 94 CYS A C 1
ATOM 742 O O . CYS A 1 94 ? 4.554 13.330 8.822 1.00 72.56 94 CYS A O 1
ATOM 744 N N . LYS A 1 95 ? 6.550 14.394 8.980 1.00 73.44 95 LYS A N 1
ATOM 745 C CA . LYS A 1 95 ? 7.435 13.267 8.657 1.00 73.44 95 LYS A CA 1
ATOM 746 C C . LYS A 1 95 ? 8.359 12.894 9.823 1.00 73.44 95 LYS A C 1
ATOM 748 O O . LYS A 1 95 ? 9.144 11.965 9.709 1.00 73.44 95 LYS A O 1
ATOM 753 N N . ASP A 1 96 ? 8.276 13.639 10.923 1.00 83.75 96 ASP A N 1
ATOM 754 C CA . ASP A 1 96 ? 9.116 13.473 12.106 1.00 83.75 96 ASP A CA 1
ATOM 755 C C . ASP A 1 96 ? 8.459 12.510 13.101 1.00 83.75 96 ASP A C 1
ATOM 757 O O . ASP A 1 96 ? 7.353 12.776 13.584 1.00 83.75 96 ASP A O 1
ATOM 761 N N . GLU A 1 97 ? 9.158 11.418 13.429 1.00 89.56 97 GLU A N 1
ATOM 762 C CA . GLU A 1 97 ? 8.726 10.407 14.400 1.00 89.56 97 GLU A CA 1
ATOM 763 C C . GLU A 1 97 ? 8.372 11.032 15.757 1.00 89.56 97 GLU A C 1
ATOM 765 O O . GLU A 1 97 ? 7.411 10.602 16.390 1.00 89.56 97 GLU A O 1
ATOM 770 N N . LYS A 1 98 ? 9.062 12.103 16.176 1.00 89.25 98 LYS A N 1
ATOM 771 C CA . LYS A 1 98 ? 8.792 12.762 17.467 1.00 89.25 98 LYS A CA 1
ATOM 772 C C . LYS A 1 98 ? 7.405 13.390 17.547 1.00 89.25 98 LYS A C 1
ATOM 774 O O . LYS A 1 98 ? 6.807 13.411 18.617 1.00 89.25 98 LYS A O 1
ATOM 779 N N . LYS A 1 99 ? 6.902 13.913 16.426 1.00 87.50 99 LYS A N 1
ATOM 780 C CA . LYS A 1 99 ? 5.553 14.494 16.333 1.00 87.50 99 LYS A CA 1
ATOM 781 C C . LYS A 1 99 ? 4.518 13.411 16.059 1.00 87.50 99 LYS A C 1
ATOM 783 O O . LYS A 1 99 ? 3.435 13.402 16.636 1.00 87.50 99 LYS A O 1
ATOM 788 N N . CYS A 1 100 ? 4.884 12.480 15.186 1.00 87.19 100 CYS A N 1
ATOM 789 C CA . CYS A 1 100 ? 4.017 11.396 14.760 1.00 87.19 100 CYS A CA 1
ATOM 790 C C . CYS A 1 100 ? 3.738 10.346 15.835 1.00 87.19 100 CYS A C 1
ATOM 792 O O . CYS A 1 100 ? 2.682 9.717 15.838 1.00 87.19 100 CYS A O 1
ATOM 794 N N . GLY A 1 101 ? 4.685 10.155 16.747 1.00 90.06 101 GLY A N 1
ATOM 795 C CA . GLY A 1 101 ? 4.758 8.974 17.585 1.00 90.06 101 GLY A CA 1
ATOM 796 C C . GLY A 1 101 ? 5.298 7.764 16.815 1.00 90.06 101 GLY A C 1
ATOM 797 O O . GLY A 1 101 ? 5.038 7.581 15.621 1.00 90.06 101 GLY A O 1
ATOM 798 N N . SER A 1 102 ? 6.031 6.904 17.521 1.00 91.44 102 SER A N 1
ATOM 799 C CA . SER A 1 102 ? 6.730 5.751 16.944 1.00 91.44 102 SER A CA 1
ATOM 800 C C . SER A 1 102 ? 5.781 4.750 16.287 1.00 91.44 102 SER A C 1
ATOM 802 O O . SER A 1 102 ? 6.075 4.242 15.208 1.00 91.44 102 SER A O 1
ATOM 804 N N . ALA A 1 103 ? 4.612 4.498 16.884 1.00 89.75 103 ALA A N 1
ATOM 805 C CA . ALA A 1 103 ? 3.641 3.552 16.334 1.00 89.75 103 ALA A CA 1
ATOM 806 C C . ALA A 1 103 ? 3.125 3.979 14.948 1.00 89.75 103 ALA A C 1
ATOM 808 O O . ALA A 1 103 ? 3.081 3.171 14.019 1.00 89.75 103 ALA A O 1
ATOM 809 N N . GLU A 1 104 ? 2.746 5.249 14.797 1.00 88.94 104 GLU A N 1
ATOM 810 C CA . GLU A 1 104 ? 2.173 5.759 13.551 1.00 88.94 104 GLU A CA 1
ATOM 811 C C . GLU A 1 104 ? 3.254 5.983 12.495 1.00 88.94 104 GLU A C 1
ATOM 813 O O . GLU A 1 104 ? 3.070 5.571 11.350 1.00 88.94 104 GLU A O 1
ATOM 818 N N . TYR A 1 105 ? 4.418 6.514 12.886 1.00 91.12 105 TYR A N 1
ATOM 819 C CA . TYR A 1 105 ? 5.573 6.625 11.994 1.00 91.12 105 TYR A CA 1
ATOM 820 C C . TYR A 1 105 ? 5.995 5.258 11.439 1.00 91.12 105 TYR A C 1
ATOM 822 O O . TYR A 1 105 ? 6.113 5.093 10.224 1.00 91.12 105 TYR A O 1
ATOM 830 N N . CYS A 1 106 ? 6.135 4.243 12.300 1.00 92.19 106 CYS A N 1
ATOM 831 C CA . CYS A 1 106 ? 6.486 2.900 11.850 1.00 92.19 106 CYS A CA 1
ATOM 832 C C . CYS A 1 106 ? 5.415 2.279 10.943 1.00 92.19 106 CYS A C 1
ATOM 834 O O . CYS A 1 106 ? 5.758 1.512 10.041 1.00 92.19 106 CYS A O 1
ATOM 836 N N . SER A 1 107 ? 4.133 2.624 11.114 1.00 90.19 107 SER A N 1
ATOM 837 C CA . SER A 1 107 ? 3.066 2.147 10.222 1.00 90.19 107 SER A CA 1
ATOM 838 C C . SER A 1 107 ? 3.256 2.583 8.762 1.00 90.19 107 SER A C 1
ATOM 840 O O . SER A 1 107 ? 2.829 1.881 7.844 1.00 90.19 107 SER A O 1
ATOM 842 N N . LEU A 1 108 ? 3.967 3.694 8.528 1.00 90.06 108 LEU A N 1
ATOM 843 C CA . LEU A 1 108 ? 4.187 4.229 7.186 1.00 90.06 108 LEU A CA 1
ATOM 844 C C . LEU A 1 108 ? 5.063 3.318 6.320 1.00 90.06 108 LEU A C 1
ATOM 846 O O . LEU A 1 108 ? 4.886 3.311 5.102 1.00 90.06 108 LEU A O 1
ATOM 850 N N . PHE A 1 109 ? 5.944 2.515 6.925 1.00 91.38 109 PHE A N 1
ATOM 851 C CA . PHE A 1 109 ? 6.821 1.581 6.209 1.00 91.38 109 PHE A CA 1
ATOM 852 C C . PHE A 1 109 ? 6.054 0.460 5.492 1.00 91.38 109 PHE A C 1
ATOM 854 O O . PHE A 1 109 ? 6.511 -0.066 4.473 1.00 91.38 109 PHE A O 1
ATOM 861 N N . ASP A 1 110 ? 4.855 0.125 5.969 1.00 90.31 110 ASP A N 1
ATOM 862 C CA . ASP A 1 110 ? 3.980 -0.841 5.306 1.00 90.31 110 ASP A CA 1
ATOM 863 C C . ASP A 1 110 ? 3.025 -0.204 4.284 1.00 90.31 110 ASP A C 1
ATOM 865 O O . ASP A 1 110 ? 2.420 -0.903 3.467 1.00 90.31 110 ASP A O 1
ATOM 869 N N . SER A 1 111 ? 2.963 1.127 4.267 1.00 88.00 111 SER A N 1
ATOM 870 C CA . SER A 1 111 ? 2.051 1.913 3.442 1.00 88.00 111 SER A CA 1
ATOM 871 C C . SER A 1 111 ? 2.704 2.458 2.162 1.00 88.00 111 SER A C 1
ATOM 873 O O . SER A 1 111 ? 3.925 2.478 1.998 1.00 88.00 111 SER A O 1
ATOM 875 N N . ARG A 1 112 ? 1.882 3.013 1.272 1.00 83.00 112 ARG A N 1
ATOM 876 C CA . ARG A 1 112 ? 2.281 3.837 0.118 1.00 83.00 112 ARG A CA 1
ATOM 877 C C . ARG A 1 112 ? 3.081 5.088 0.495 1.00 83.00 112 ARG A C 1
ATOM 879 O O . ARG A 1 112 ? 3.764 5.667 -0.348 1.00 83.00 112 ARG A O 1
ATOM 886 N N . PHE A 1 113 ? 3.028 5.502 1.759 1.00 84.88 113 PHE A N 1
ATOM 887 C CA . PHE A 1 113 ? 3.818 6.609 2.293 1.00 84.88 113 PHE A CA 1
ATOM 888 C C . PHE A 1 113 ? 5.239 6.198 2.681 1.00 84.88 113 PHE A C 1
ATOM 890 O O . PHE A 1 113 ? 5.977 7.003 3.234 1.00 84.88 113 PHE A O 1
ATOM 897 N N . PHE A 1 114 ? 5.676 4.988 2.331 1.00 86.94 114 PHE A N 1
ATOM 898 C CA . PHE A 1 114 ? 7.074 4.588 2.464 1.00 86.94 114 PHE A CA 1
ATOM 899 C C . PHE A 1 114 ? 8.048 5.647 1.906 1.00 86.94 114 PHE A C 1
ATOM 901 O O . PHE A 1 114 ? 9.065 5.954 2.516 1.00 86.94 114 PHE A O 1
ATOM 908 N N . HIS A 1 115 ? 7.710 6.278 0.776 1.00 82.25 115 HIS A N 1
ATOM 909 C CA . HIS A 1 115 ? 8.573 7.256 0.109 1.00 82.25 115 HIS A CA 1
ATOM 910 C C . HIS A 1 115 ? 8.875 8.527 0.931 1.00 82.25 115 HIS A C 1
ATOM 912 O O . HIS A 1 115 ? 9.867 9.197 0.636 1.00 82.25 115 HIS A O 1
ATOM 918 N N . ILE A 1 116 ? 8.051 8.859 1.934 1.00 81.44 116 ILE A N 1
ATOM 919 C CA . ILE A 1 116 ? 8.258 10.017 2.822 1.00 81.44 116 ILE A CA 1
ATOM 920 C C . ILE A 1 116 ? 8.931 9.661 4.153 1.00 81.44 116 ILE A C 1
ATOM 922 O O . ILE A 1 116 ? 9.187 10.573 4.940 1.00 81.44 116 ILE A O 1
ATOM 926 N N . THR A 1 117 ? 9.187 8.380 4.431 1.00 86.44 117 THR A N 1
ATOM 927 C CA . THR A 1 117 ? 9.948 7.973 5.620 1.00 86.44 117 THR A CA 1
ATOM 928 C C . THR A 1 117 ? 11.446 8.172 5.384 1.00 86.44 117 THR A C 1
ATOM 930 O O . THR A 1 117 ? 11.885 8.498 4.277 1.00 86.44 117 THR A O 1
ATOM 933 N N . ALA A 1 118 ? 12.255 7.927 6.417 1.00 87.88 118 ALA A N 1
ATOM 934 C CA . ALA A 1 118 ? 13.708 7.862 6.272 1.00 87.88 118 ALA A CA 1
ATOM 935 C C . ALA A 1 118 ? 14.202 6.607 5.515 1.00 87.88 118 ALA A C 1
ATOM 937 O O . ALA A 1 118 ? 15.396 6.502 5.252 1.00 87.88 118 ALA A O 1
ATOM 938 N N . LYS A 1 119 ? 13.308 5.668 5.147 1.00 88.25 119 LYS A N 1
ATOM 939 C CA . LYS A 1 119 ? 13.614 4.446 4.367 1.00 88.25 119 LYS A CA 1
ATOM 940 C C . LYS A 1 119 ? 14.688 3.551 5.006 1.00 88.25 119 LYS A C 1
ATOM 942 O O . LYS A 1 119 ? 15.401 2.831 4.322 1.00 88.25 119 LYS A O 1
ATOM 947 N N . GLU A 1 120 ? 14.776 3.599 6.330 1.00 90.69 120 GLU A N 1
ATOM 948 C CA . GLU A 1 120 ? 15.754 2.888 7.171 1.00 90.69 120 GLU A CA 1
ATOM 949 C C . GLU A 1 120 ? 15.331 1.459 7.561 1.00 90.69 120 GLU A C 1
ATOM 951 O O . GLU A 1 120 ? 16.141 0.686 8.067 1.00 90.69 120 GLU A O 1
ATOM 956 N N . HIS A 1 121 ? 14.070 1.099 7.321 1.00 92.56 121 HIS A N 1
ATOM 957 C CA . HIS A 1 121 ? 13.491 -0.213 7.609 1.00 92.56 121 HIS A CA 1
ATOM 958 C C . HIS A 1 121 ? 12.698 -0.706 6.398 1.00 92.56 121 HIS A C 1
ATOM 960 O O . HIS A 1 121 ? 12.188 0.110 5.630 1.00 92.56 121 HIS A O 1
ATOM 966 N N . ALA A 1 122 ? 12.554 -2.021 6.223 1.00 91.75 122 ALA A N 1
ATOM 967 C CA . ALA A 1 122 ? 11.736 -2.565 5.138 1.00 91.75 122 ALA A CA 1
ATOM 968 C C . ALA A 1 122 ? 10.247 -2.660 5.511 1.00 91.75 122 ALA A C 1
ATOM 970 O O . ALA A 1 122 ? 9.385 -2.722 4.632 1.00 91.75 122 ALA A O 1
ATOM 971 N N . SER A 1 123 ? 9.927 -2.689 6.810 1.00 91.75 123 SER A N 1
ATOM 972 C CA . SER A 1 123 ? 8.565 -2.917 7.301 1.00 91.75 123 SER A CA 1
ATOM 973 C C . SER A 1 123 ? 8.261 -2.218 8.624 1.00 91.75 123 SER A C 1
ATOM 975 O O . SER A 1 123 ? 9.162 -1.803 9.360 1.00 91.75 123 SER A O 1
ATOM 977 N N . THR A 1 124 ? 6.970 -2.149 8.965 1.00 91.31 124 THR A N 1
ATOM 978 C CA . THR A 1 124 ? 6.519 -1.698 10.289 1.00 91.31 124 THR A CA 1
ATOM 979 C C . THR A 1 124 ? 7.091 -2.565 11.408 1.00 91.31 124 THR A C 1
ATOM 981 O O . THR A 1 124 ? 7.505 -2.031 12.434 1.00 91.31 124 THR A O 1
ATOM 984 N N . ALA A 1 125 ? 7.158 -3.886 11.215 1.00 90.69 125 ALA A N 1
ATOM 985 C CA . ALA A 1 125 ? 7.682 -4.808 12.222 1.00 90.69 125 ALA A CA 1
ATOM 986 C C . ALA A 1 125 ? 9.169 -4.554 12.520 1.00 90.69 125 ALA A C 1
ATOM 988 O O . ALA A 1 125 ? 9.556 -4.479 13.684 1.00 90.69 125 ALA A O 1
ATOM 989 N N . GLU A 1 126 ? 9.984 -4.361 11.481 1.00 92.56 126 GLU A N 1
ATOM 990 C CA . GLU A 1 126 ? 11.406 -4.022 11.631 1.00 92.56 126 GLU A CA 1
ATOM 991 C C . GLU A 1 126 ? 11.597 -2.657 12.294 1.00 92.56 126 GLU A C 1
ATOM 993 O O . GLU A 1 126 ? 12.428 -2.517 13.191 1.00 92.56 126 GLU A O 1
ATOM 998 N N . CYS A 1 127 ? 10.788 -1.669 11.900 1.00 93.06 127 CYS A N 1
ATOM 999 C CA . CYS A 1 127 ? 10.802 -0.352 12.519 1.00 93.06 127 CYS A CA 1
ATOM 1000 C C . CYS A 1 127 ? 10.502 -0.450 14.020 1.00 93.06 127 CYS A C 1
ATOM 1002 O O . CYS A 1 127 ? 11.315 -0.006 14.828 1.00 93.06 127 CYS A O 1
ATOM 1004 N N . LEU A 1 128 ? 9.402 -1.099 14.412 1.00 91.75 128 LEU A N 1
ATOM 1005 C CA . LEU A 1 128 ? 9.019 -1.247 15.820 1.00 91.75 128 LEU A CA 1
ATOM 1006 C C . LEU A 1 128 ? 10.047 -2.047 16.632 1.00 91.75 128 LEU A C 1
ATOM 1008 O O . LEU A 1 128 ? 10.321 -1.683 17.772 1.00 91.75 128 LEU A O 1
ATOM 1012 N N . ALA A 1 129 ? 10.658 -3.085 16.052 1.00 91.62 129 ALA A N 1
ATOM 1013 C CA . ALA A 1 129 ? 11.699 -3.876 16.714 1.00 91.62 129 ALA A CA 1
ATOM 1014 C C . ALA A 1 129 ? 12.978 -3.073 17.016 1.00 91.62 129 ALA A C 1
ATOM 1016 O O . ALA A 1 129 ? 13.725 -3.427 17.925 1.00 91.62 129 ALA A O 1
ATOM 1017 N N . ALA A 1 130 ? 13.227 -1.988 16.277 1.00 93.19 130 ALA A N 1
ATOM 1018 C CA . ALA A 1 130 ? 14.351 -1.085 16.514 1.00 93.19 130 ALA A CA 1
ATOM 1019 C C . ALA A 1 130 ? 14.069 -0.009 17.582 1.00 93.19 130 ALA A C 1
ATOM 1021 O O . ALA A 1 130 ? 14.966 0.779 17.898 1.00 93.19 130 ALA A O 1
ATOM 1022 N N . ARG A 1 131 ? 12.848 0.052 18.137 1.00 92.19 131 ARG A N 1
ATOM 1023 C CA . ARG A 1 131 ? 12.475 1.001 19.195 1.00 92.19 131 ARG A CA 1
ATOM 1024 C C . ARG A 1 131 ? 12.516 0.333 20.566 1.00 92.19 131 ARG A C 1
ATOM 1026 O O . ARG A 1 131 ? 12.328 -0.872 20.717 1.00 92.19 131 ARG A O 1
ATOM 1033 N N . GLN A 1 132 ? 12.740 1.150 21.586 1.00 91.81 132 GLN A N 1
ATOM 1034 C CA . GLN A 1 132 ? 12.454 0.794 22.967 1.00 91.81 132 GLN A CA 1
ATOM 1035 C C . GLN A 1 132 ? 10.980 0.390 23.083 1.00 91.81 132 GLN A C 1
ATOM 1037 O O . GLN A 1 132 ? 10.122 0.916 22.369 1.00 91.81 132 GLN A O 1
ATOM 1042 N N . GLY A 1 133 ? 10.687 -0.552 23.981 1.00 84.31 133 GLY A N 1
ATOM 1043 C CA . GLY A 1 133 ? 9.310 -0.949 24.253 1.00 84.31 133 GLY A CA 1
ATOM 1044 C C . GLY A 1 133 ? 8.467 0.267 24.630 1.00 84.31 133 GLY A C 1
ATOM 1045 O O . GLY A 1 133 ? 8.939 1.156 25.343 1.00 84.31 133 GLY A O 1
ATOM 1046 N N . ARG A 1 134 ? 7.223 0.309 24.144 1.00 85.12 134 ARG A N 1
ATOM 1047 C CA . ARG A 1 134 ? 6.276 1.357 24.522 1.00 85.12 134 ARG A CA 1
ATOM 1048 C C . ARG A 1 134 ? 6.177 1.405 26.053 1.00 85.12 134 ARG A C 1
ATOM 1050 O O . ARG A 1 134 ? 5.838 0.377 26.640 1.00 85.12 134 ARG A O 1
ATOM 1057 N N . PRO A 1 135 ? 6.435 2.556 26.699 1.00 78.69 135 PRO A N 1
ATOM 1058 C CA . PRO A 1 135 ? 6.260 2.688 28.138 1.00 78.69 135 PRO A CA 1
ATOM 1059 C C . PRO A 1 135 ? 4.828 2.306 28.521 1.00 78.69 135 PRO A C 1
ATOM 1061 O O . PRO A 1 135 ? 3.878 2.758 27.876 1.00 78.69 135 PRO A O 1
ATOM 1064 N N . GLU A 1 136 ? 4.659 1.470 29.546 1.00 65.81 136 GLU A N 1
ATOM 1065 C CA . GLU A 1 136 ? 3.336 1.065 30.017 1.00 65.81 136 GLU A CA 1
ATOM 1066 C C . GLU A 1 136 ? 2.536 2.294 30.465 1.00 65.81 136 GLU A C 1
ATOM 1068 O O . GLU A 1 136 ? 2.732 2.843 31.548 1.00 65.81 136 GLU A O 1
ATOM 1073 N N . LYS A 1 137 ? 1.590 2.725 29.633 1.00 56.47 137 LYS A N 1
ATOM 1074 C CA . LYS A 1 137 ? 0.421 3.469 30.095 1.00 56.47 137 LYS A CA 1
ATOM 1075 C C . LYS A 1 137 ? -0.760 2.502 30.137 1.00 56.47 137 LYS A C 1
ATOM 1077 O O . LYS A 1 137 ? -1.390 2.228 29.119 1.00 56.47 137 LYS A O 1
ATOM 1082 N N . ALA A 1 138 ? -1.010 1.959 31.326 1.00 46.19 138 ALA A N 1
ATOM 1083 C CA . ALA A 1 138 ? -2.258 1.302 31.727 1.00 46.19 138 ALA A CA 1
ATOM 1084 C C . ALA A 1 138 ? -3.419 2.326 31.817 1.00 46.19 138 ALA A C 1
ATOM 1086 O O . ALA A 1 138 ? -3.168 3.527 31.703 1.00 46.19 138 ALA A O 1
ATOM 1087 N N . PRO A 1 139 ? -4.645 1.945 32.220 1.00 45.09 139 PRO A N 1
ATOM 1088 C CA . PRO A 1 139 ? -5.496 0.815 31.850 1.00 45.09 139 PRO A CA 1
ATOM 1089 C C . PRO A 1 139 ? -6.745 1.298 31.068 1.00 45.09 139 PRO A C 1
ATOM 1091 O O . PRO A 1 139 ? -7.137 2.458 31.145 1.00 45.09 139 PRO A O 1
ATOM 1094 N N . GLY A 1 140 ? -7.414 0.388 30.352 1.00 52.31 140 GLY A N 1
ATOM 1095 C CA . GLY A 1 140 ? -8.771 0.609 29.834 1.00 52.31 140 GLY A CA 1
ATOM 1096 C C . GLY A 1 140 ? -8.890 1.715 28.785 1.00 52.31 140 GLY A C 1
ATOM 1097 O O . GLY A 1 140 ? -9.574 2.711 29.009 1.00 52.31 140 GLY A O 1
ATOM 1098 N N . THR A 1 141 ? -8.275 1.543 27.610 1.00 61.16 141 THR A N 1
ATOM 1099 C CA . THR A 1 141 ? -8.619 2.384 26.455 1.00 61.16 141 THR A CA 1
ATOM 1100 C C . THR A 1 141 ? -10.105 2.223 26.175 1.00 61.16 141 THR A C 1
ATOM 1102 O O . THR A 1 141 ? -10.538 1.173 25.696 1.00 61.16 141 THR A O 1
ATOM 1105 N N . LYS A 1 142 ? -10.882 3.263 26.500 1.00 80.81 142 LYS A N 1
ATOM 1106 C CA . LYS A 1 142 ? -12.259 3.407 26.040 1.00 80.81 142 LYS A CA 1
ATOM 1107 C C . LYS A 1 142 ? -12.259 3.107 24.542 1.00 80.81 142 LYS A C 1
ATOM 1109 O O . LYS A 1 142 ? -11.508 3.731 23.791 1.00 80.81 142 LYS A O 1
ATOM 1114 N N . LYS A 1 143 ? -13.041 2.106 24.144 1.00 90.31 143 LYS A N 1
ATOM 1115 C CA . LYS A 1 143 ? -13.212 1.746 22.738 1.00 90.31 143 LYS A CA 1
ATOM 1116 C C . LYS A 1 143 ? -13.669 2.982 21.967 1.00 90.31 143 LYS A C 1
ATOM 1118 O O . LYS A 1 143 ? -14.473 3.763 22.474 1.00 90.31 143 LYS A O 1
ATOM 1123 N N . LEU A 1 144 ? -13.117 3.177 20.774 1.00 90.81 144 LEU A N 1
ATOM 1124 C CA . LEU A 1 144 ? -13.563 4.256 19.902 1.00 90.81 144 LEU A CA 1
ATOM 1125 C C . LEU A 1 144 ? -14.939 3.895 19.316 1.00 90.81 144 LEU A C 1
ATOM 1127 O O . LEU A 1 144 ? -15.183 2.709 19.073 1.00 90.81 144 LEU A O 1
ATOM 1131 N N . PRO A 1 145 ? -15.832 4.873 19.093 1.00 93.38 145 PRO A N 1
ATOM 1132 C CA . PRO A 1 145 ? -17.135 4.612 18.494 1.00 93.38 145 PRO A CA 1
ATOM 1133 C C . PRO A 1 145 ? -17.018 3.903 17.146 1.00 93.38 145 PRO A C 1
ATOM 1135 O O . PRO A 1 145 ? -16.060 4.121 16.401 1.00 93.38 145 PRO A O 1
ATOM 1138 N N . TYR A 1 146 ? -18.012 3.078 16.826 1.00 93.19 146 TYR A N 1
ATOM 1139 C CA . TYR A 1 146 ? -18.133 2.485 15.500 1.00 93.19 146 TYR A CA 1
ATOM 1140 C C . TYR A 1 146 ? -18.709 3.509 14.517 1.00 93.19 146 TYR A C 1
ATOM 1142 O O . TYR A 1 146 ? -19.789 4.059 14.741 1.00 93.19 146 TYR A O 1
ATOM 1150 N N . VAL A 1 147 ? -18.001 3.762 13.420 1.00 92.25 147 VAL A N 1
ATOM 1151 C CA . VAL A 1 147 ? -18.375 4.731 12.388 1.00 92.25 147 VAL A CA 1
ATOM 1152 C C . VAL A 1 147 ? -18.968 3.985 11.198 1.00 92.25 147 VAL A C 1
ATOM 1154 O O . VAL A 1 147 ? -18.305 3.150 10.587 1.00 92.25 147 VAL A O 1
ATOM 1157 N N . LEU A 1 148 ? -20.218 4.291 10.855 1.00 90.75 148 LEU A N 1
ATOM 1158 C CA . LEU A 1 148 ? -20.841 3.785 9.632 1.00 90.75 148 LEU A CA 1
ATOM 1159 C C . LEU A 1 148 ? -20.277 4.488 8.398 1.00 90.75 148 LEU A C 1
ATOM 1161 O O . LEU A 1 148 ? -19.800 5.621 8.484 1.00 90.75 148 LEU A O 1
ATOM 1165 N N . GLU A 1 149 ? -20.363 3.835 7.237 1.00 85.00 149 GLU A N 1
ATOM 1166 C CA . GLU A 1 149 ? -19.957 4.470 5.985 1.00 85.00 149 GLU A CA 1
ATOM 1167 C C . GLU A 1 149 ? -20.711 5.792 5.756 1.00 85.00 149 GLU A C 1
ATOM 1169 O O . GLU A 1 149 ? -21.943 5.835 5.842 1.00 85.00 149 GLU A O 1
ATOM 1174 N N . PRO A 1 150 ? -19.996 6.883 5.430 1.00 79.81 150 PRO A N 1
ATOM 1175 C CA . PRO A 1 150 ? -20.623 8.172 5.190 1.00 79.81 150 PRO A CA 1
ATOM 1176 C C . PRO A 1 150 ? -21.414 8.182 3.871 1.00 79.81 150 PRO A C 1
ATOM 1178 O O . PRO A 1 150 ? -21.381 7.256 3.056 1.00 79.81 150 PRO A O 1
ATOM 1181 N N . SER A 1 151 ? -22.133 9.284 3.633 1.00 71.56 151 SER A N 1
ATOM 1182 C CA . SER A 1 151 ? -22.984 9.464 2.449 1.00 71.56 151 SER A CA 1
ATOM 1183 C C . SER A 1 151 ? -22.266 9.216 1.105 1.00 71.56 151 SER A C 1
ATOM 1185 O O . SER A 1 151 ? -21.039 9.277 0.982 1.00 71.56 151 SER A O 1
ATOM 1187 N N . ARG A 1 152 ? -23.064 8.993 0.046 1.00 68.19 152 ARG A N 1
ATOM 1188 C CA . ARG A 1 152 ? -22.620 8.531 -1.287 1.00 68.19 152 ARG A CA 1
ATOM 1189 C C . ARG A 1 152 ? -21.491 9.342 -1.936 1.00 68.19 152 ARG A C 1
ATOM 1191 O O . ARG A 1 152 ? -20.837 8.802 -2.823 1.00 68.19 152 ARG A O 1
ATOM 1198 N N . TRP A 1 153 ? -21.276 10.601 -1.560 1.00 64.44 153 TRP A N 1
ATOM 1199 C CA . TRP A 1 153 ? -20.232 11.452 -2.142 1.00 64.44 153 TRP A CA 1
ATOM 1200 C C . TRP A 1 153 ? -18.866 11.267 -1.478 1.00 64.44 153 TRP A C 1
ATOM 1202 O O . TRP A 1 153 ? -17.879 11.107 -2.191 1.00 64.44 153 TRP A O 1
ATOM 1212 N N . ILE A 1 154 ? -18.816 11.206 -0.144 1.00 68.00 154 ILE A N 1
ATOM 1213 C CA . ILE A 1 154 ? -17.566 11.041 0.620 1.00 68.00 154 ILE A CA 1
ATOM 1214 C C . ILE A 1 154 ? -17.003 9.626 0.422 1.00 68.00 154 ILE A C 1
ATOM 1216 O O . ILE A 1 154 ? -15.800 9.458 0.251 1.00 68.00 154 ILE A O 1
ATOM 1220 N N . ARG A 1 155 ? -17.875 8.613 0.309 1.00 68.75 155 ARG A N 1
ATOM 1221 C CA . ARG A 1 155 ? -17.452 7.214 0.117 1.00 68.75 155 ARG A CA 1
ATOM 1222 C C . ARG A 1 155 ? -16.819 6.898 -1.247 1.00 68.75 155 ARG A C 1
ATOM 1224 O O . ARG A 1 155 ? -16.248 5.824 -1.408 1.00 68.75 155 ARG A O 1
ATOM 1231 N N . ARG A 1 156 ? -16.934 7.770 -2.267 1.00 69.06 156 ARG A N 1
ATOM 1232 C CA . ARG A 1 156 ? -16.451 7.458 -3.639 1.00 69.06 156 ARG A CA 1
ATOM 1233 C C . ARG A 1 156 ? -14.937 7.285 -3.723 1.00 69.06 156 ARG A C 1
ATOM 1235 O O . ARG A 1 156 ? -14.453 6.681 -4.671 1.00 69.06 156 ARG A O 1
ATOM 1242 N N . THR A 1 157 ? -14.208 7.835 -2.760 1.00 72.81 157 THR A N 1
ATOM 1243 C CA . THR A 1 157 ? -12.745 7.811 -2.715 1.00 72.81 157 THR A CA 1
ATOM 1244 C C . THR A 1 157 ? -12.193 6.820 -1.694 1.00 72.81 157 THR A C 1
ATOM 1246 O O . THR A 1 157 ? -10.971 6.669 -1.603 1.00 72.81 157 THR A O 1
ATOM 1249 N N . CYS A 1 158 ? -13.066 6.121 -0.955 1.00 79.81 158 CYS A N 1
ATOM 1250 C CA . CYS A 1 158 ? -12.653 5.126 0.024 1.00 79.81 158 CYS A CA 1
ATOM 1251 C C . CYS A 1 158 ? -11.850 4.001 -0.644 1.00 79.81 158 CYS A C 1
ATOM 1253 O O . CYS A 1 158 ? -12.296 3.409 -1.629 1.00 79.81 158 CYS A O 1
ATOM 1255 N N . GLY A 1 159 ? -10.645 3.736 -0.131 1.00 76.44 159 GLY A N 1
ATOM 1256 C CA . GLY A 1 159 ? -9.740 2.705 -0.650 1.00 76.44 159 GLY A CA 1
ATOM 1257 C C . GLY A 1 159 ? -9.089 3.035 -1.999 1.00 76.44 159 GLY A C 1
ATOM 1258 O O . GLY A 1 159 ? -8.081 2.434 -2.353 1.00 76.44 159 GLY A O 1
ATOM 1259 N N . VAL A 1 160 ? -9.592 4.039 -2.725 1.00 75.38 160 VAL A N 1
ATOM 1260 C CA . VAL A 1 160 ? -8.971 4.541 -3.960 1.00 75.38 160 VAL A CA 1
ATOM 1261 C C . VAL A 1 160 ? -7.721 5.360 -3.634 1.00 75.38 160 VAL A C 1
ATOM 1263 O O . VAL A 1 160 ? -6.671 5.185 -4.254 1.00 75.38 160 VAL A O 1
ATOM 1266 N N . HIS A 1 161 ? -7.813 6.244 -2.634 1.00 74.25 161 HIS A N 1
ATOM 1267 C CA . HIS A 1 161 ? -6.662 7.019 -2.171 1.00 74.25 161 HIS A CA 1
ATOM 1268 C C . HIS A 1 161 ? -5.968 6.388 -0.970 1.00 74.25 161 HIS A C 1
ATOM 1270 O O . HIS A 1 161 ? -4.756 6.164 -0.992 1.00 74.25 161 HIS A O 1
ATOM 1276 N N . ILE A 1 162 ? -6.763 6.162 0.069 1.00 82.81 162 ILE A N 1
ATOM 1277 C CA . ILE A 1 162 ? -6.401 5.638 1.378 1.00 82.81 162 ILE A CA 1
ATOM 1278 C C . ILE A 1 162 ? -7.695 5.177 2.058 1.00 82.81 162 ILE A C 1
ATOM 1280 O O . ILE A 1 162 ? -8.786 5.655 1.731 1.00 82.81 162 ILE A O 1
ATOM 1284 N N . TYR A 1 163 ? -7.574 4.239 2.984 1.00 87.44 163 TYR A N 1
ATOM 1285 C CA . TYR A 1 163 ? -8.603 3.922 3.955 1.00 87.44 163 TYR A CA 1
ATOM 1286 C C . TYR A 1 163 ? -8.444 4.831 5.174 1.00 87.44 163 TYR A C 1
ATOM 1288 O O . TYR A 1 163 ? -7.489 4.693 5.938 1.00 87.44 163 TYR A O 1
ATOM 1296 N N . GLU A 1 164 ? -9.397 5.741 5.347 1.00 87.25 164 GLU A N 1
ATOM 1297 C CA . GLU A 1 164 ? -9.548 6.586 6.536 1.00 87.25 164 GLU A CA 1
ATOM 1298 C C . GLU A 1 164 ? -10.923 6.295 7.132 1.00 87.25 164 GLU A C 1
ATOM 1300 O O . GLU A 1 164 ? -11.911 6.231 6.400 1.00 87.25 164 GLU A O 1
ATOM 1305 N N . GLU A 1 165 ? -10.999 6.065 8.440 1.00 88.81 165 GLU A N 1
ATOM 1306 C CA . GLU A 1 165 ? -12.233 5.614 9.096 1.00 88.81 165 GLU A CA 1
ATOM 1307 C C . GLU A 1 165 ? -13.405 6.595 8.934 1.00 88.81 165 GLU A C 1
ATOM 1309 O O . GLU A 1 165 ? -14.540 6.173 8.734 1.00 88.81 165 GLU A O 1
ATOM 1314 N N . ASP A 1 166 ? -13.136 7.898 8.930 1.00 85.88 166 ASP A N 1
ATOM 1315 C CA . ASP A 1 166 ? -14.133 8.953 8.719 1.00 85.88 166 ASP A CA 1
ATOM 1316 C C . ASP A 1 166 ? -14.694 8.992 7.283 1.00 85.88 166 ASP A C 1
ATOM 1318 O O . ASP A 1 166 ? -15.788 9.512 7.055 1.00 85.88 166 ASP A O 1
ATOM 1322 N N . ARG A 1 167 ? -13.972 8.419 6.310 1.00 85.19 167 ARG A N 1
ATOM 1323 C CA . ARG A 1 167 ? -14.378 8.347 4.893 1.00 85.19 167 ARG A CA 1
ATOM 1324 C C . ARG A 1 167 ? -14.891 6.980 4.465 1.00 85.19 167 ARG A C 1
ATOM 1326 O O . ARG A 1 167 ? -15.687 6.890 3.531 1.00 85.19 167 ARG A O 1
ATOM 1333 N N . CYS A 1 168 ? -14.398 5.936 5.117 1.00 88.19 168 CYS A N 1
ATOM 1334 C CA . CYS A 1 168 ? -14.615 4.537 4.766 1.00 88.19 168 CYS A CA 1
ATOM 1335 C C . CYS A 1 168 ? -15.507 3.781 5.749 1.00 88.19 168 CYS A C 1
ATOM 1337 O O . CYS A 1 168 ? -15.817 2.619 5.498 1.00 88.19 168 CYS A O 1
ATOM 1339 N N . GLY A 1 169 ? -15.854 4.385 6.886 1.00 91.12 169 GLY A N 1
ATOM 1340 C CA . GLY A 1 169 ? -16.426 3.657 8.011 1.00 91.12 169 GLY A CA 1
ATOM 1341 C C . GLY A 1 169 ? -15.433 2.676 8.647 1.00 91.12 169 GLY A C 1
ATOM 1342 O O . GLY A 1 169 ? -14.380 2.333 8.094 1.00 91.12 169 GLY A O 1
ATOM 1343 N N . THR A 1 170 ? -15.783 2.198 9.837 1.00 93.00 170 THR A N 1
ATOM 1344 C CA . THR A 1 170 ? -14.946 1.307 10.645 1.00 93.00 170 THR A CA 1
ATOM 1345 C C . THR A 1 170 ? -14.704 -0.032 9.954 1.00 93.00 170 THR A C 1
ATOM 1347 O O . THR A 1 170 ? -13.579 -0.529 9.969 1.00 93.00 170 THR A O 1
ATOM 1350 N N . LYS A 1 171 ? -15.720 -0.626 9.311 1.00 92.25 171 LYS A N 1
ATOM 1351 C CA . LYS A 1 171 ? -15.600 -1.965 8.715 1.00 92.25 171 LYS A CA 1
ATOM 1352 C C . LYS A 1 171 ? -14.564 -2.033 7.605 1.00 92.25 171 LYS A C 1
ATOM 1354 O O . LYS A 1 171 ? -13.659 -2.864 7.683 1.00 92.25 171 LYS A O 1
ATOM 1359 N N . ARG A 1 172 ? -14.647 -1.156 6.598 1.00 91.00 172 ARG A N 1
ATOM 1360 C CA . ARG A 1 172 ? -13.653 -1.134 5.513 1.00 91.00 172 ARG A CA 1
ATOM 1361 C C . ARG A 1 172 ? -12.289 -0.700 6.012 1.00 91.00 172 ARG A C 1
ATOM 1363 O O . ARG A 1 172 ? -11.299 -1.312 5.624 1.00 91.00 172 ARG A O 1
ATOM 1370 N N . TYR A 1 173 ? -12.234 0.308 6.885 1.00 92.31 173 TYR A N 1
ATOM 1371 C CA . TYR A 1 173 ? -10.974 0.762 7.466 1.00 92.31 173 TYR A CA 1
ATOM 1372 C C . TYR A 1 173 ? -10.235 -0.372 8.188 1.00 92.31 173 TYR A C 1
ATOM 1374 O O . TYR A 1 173 ? -9.064 -0.618 7.903 1.00 92.31 173 TYR A O 1
ATOM 1382 N N . CYS A 1 174 ? -10.919 -1.112 9.063 1.00 94.25 174 CYS A N 1
ATOM 1383 C CA . CYS A 1 174 ? -10.300 -2.215 9.788 1.00 94.25 174 CYS A CA 1
ATOM 1384 C C . CYS A 1 174 ? -9.943 -3.395 8.873 1.00 94.25 174 CYS A C 1
ATOM 1386 O O . CYS A 1 174 ? -8.838 -3.922 8.974 1.00 94.25 174 CYS A O 1
ATOM 1388 N N . LEU A 1 175 ? -10.819 -3.790 7.942 1.00 92.81 175 LEU A N 1
ATOM 1389 C CA . LEU A 1 175 ? -10.532 -4.898 7.016 1.00 92.81 175 LEU A CA 1
ATOM 1390 C C . LEU A 1 175 ? -9.374 -4.583 6.054 1.00 92.81 175 LEU A C 1
ATOM 1392 O O . LEU A 1 175 ? -8.656 -5.492 5.636 1.00 92.81 175 LEU A O 1
ATOM 1396 N N . ALA A 1 176 ? -9.131 -3.307 5.746 1.00 91.75 176 ALA A N 1
ATOM 1397 C CA . ALA A 1 176 ? -8.017 -2.894 4.899 1.00 91.75 176 ALA A CA 1
ATOM 1398 C C . ALA A 1 176 ? -6.635 -3.239 5.479 1.00 91.75 176 ALA A C 1
ATOM 1400 O O . ALA A 1 176 ? -5.689 -3.378 4.706 1.00 91.75 176 ALA A O 1
ATOM 1401 N N . PHE A 1 177 ? -6.494 -3.428 6.798 1.00 91.50 177 PHE A N 1
ATOM 1402 C CA . PHE A 1 177 ? -5.218 -3.864 7.386 1.00 91.50 177 PHE A CA 1
ATOM 1403 C C . PHE A 1 177 ? -4.778 -5.236 6.871 1.00 91.50 177 PHE A C 1
ATOM 1405 O O . PHE A 1 177 ? -3.585 -5.433 6.633 1.00 91.50 177 PHE A O 1
ATOM 1412 N N . ASP A 1 178 ? -5.734 -6.128 6.608 1.00 90.81 178 ASP A N 1
ATOM 1413 C CA . ASP A 1 178 ? -5.460 -7.474 6.100 1.00 90.81 178 ASP A CA 1
ATOM 1414 C C . ASP A 1 178 ? -5.519 -7.538 4.566 1.00 90.81 178 ASP A C 1
ATOM 1416 O O . ASP A 1 178 ? -4.799 -8.324 3.947 1.00 90.81 178 ASP A O 1
ATOM 1420 N N . LEU A 1 179 ? -6.361 -6.705 3.942 1.00 87.56 179 LEU A N 1
ATOM 1421 C CA . LEU A 1 179 ? -6.675 -6.793 2.511 1.00 87.56 179 LEU A CA 1
ATOM 1422 C C . LEU A 1 179 ? -5.891 -5.820 1.628 1.00 87.56 179 LEU A C 1
ATOM 1424 O O . LEU A 1 179 ? -5.582 -6.146 0.483 1.00 87.56 179 LEU A O 1
ATOM 1428 N N . ASP A 1 180 ? -5.567 -4.628 2.133 1.00 86.94 180 ASP A N 1
ATOM 1429 C CA . ASP A 1 180 ? -4.899 -3.584 1.354 1.00 86.94 180 ASP A CA 1
ATOM 1430 C C . ASP A 1 180 ? -3.970 -2.731 2.226 1.00 86.94 180 ASP A C 1
ATOM 1432 O O . ASP A 1 180 ? -4.046 -1.498 2.272 1.00 86.94 180 ASP A O 1
ATOM 1436 N N . ARG A 1 181 ? -3.054 -3.418 2.922 1.00 88.06 181 ARG A N 1
ATOM 1437 C CA . ARG A 1 181 ? -2.086 -2.803 3.837 1.00 88.06 181 ARG A CA 1
ATOM 1438 C C . ARG A 1 181 ? -1.391 -1.552 3.269 1.00 88.06 181 ARG A C 1
ATOM 1440 O O . ARG A 1 181 ? -1.268 -0.581 4.016 1.00 88.06 181 ARG A O 1
ATOM 1447 N N . PRO A 1 182 ? -0.979 -1.499 1.981 1.00 87.81 182 PRO A N 1
ATOM 1448 C CA . PRO A 1 182 ? -0.348 -0.308 1.424 1.00 87.81 182 PRO A CA 1
ATOM 1449 C C . PRO A 1 182 ? -1.220 0.958 1.460 1.00 87.81 182 PRO A C 1
ATOM 1451 O O . PRO A 1 182 ? -0.678 2.058 1.395 1.00 87.81 182 PRO A O 1
ATOM 1454 N N . TYR A 1 183 ? -2.544 0.838 1.561 1.00 86.62 183 TYR A N 1
ATOM 1455 C CA . TYR A 1 183 ? -3.479 1.966 1.489 1.00 86.62 183 TYR A CA 1
ATOM 1456 C C . TYR A 1 183 ? -4.132 2.290 2.823 1.00 86.62 183 TYR A C 1
ATOM 1458 O O . TYR A 1 183 ? -4.993 3.157 2.846 1.00 86.62 183 TYR A O 1
ATOM 1466 N N . VAL A 1 184 ? -3.751 1.658 3.929 1.00 88.31 184 VAL A N 1
ATOM 1467 C CA . VAL A 1 184 ? -4.299 1.988 5.249 1.00 88.31 184 VAL A CA 1
ATOM 1468 C C . VAL A 1 184 ? -3.202 2.510 6.165 1.00 88.31 184 VAL A C 1
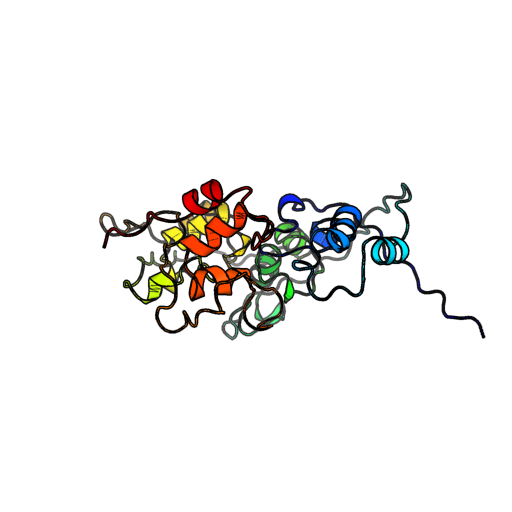ATOM 1470 O O . VAL A 1 184 ? -2.147 1.894 6.323 1.00 88.31 184 VAL A O 1
ATOM 1473 N N . VAL A 1 185 ? -3.452 3.670 6.771 1.00 82.44 185 VAL A N 1
ATOM 1474 C CA . VAL A 1 185 ? -2.580 4.250 7.797 1.00 82.44 185 VAL A CA 1
ATOM 1475 C C . VAL A 1 185 ? -3.208 4.006 9.158 1.00 82.44 185 VAL A C 1
ATOM 1477 O O . VAL A 1 185 ? -4.416 4.148 9.354 1.00 82.44 185 VAL A O 1
ATOM 1480 N N . GLY A 1 186 ? -2.373 3.609 10.108 1.00 84.12 186 GLY A N 1
ATOM 1481 C CA . GLY A 1 186 ? -2.797 3.361 11.473 1.00 84.12 186 GLY A CA 1
ATOM 1482 C C . GLY A 1 186 ? -1.906 2.355 12.175 1.00 84.12 186 GLY A C 1
ATOM 1483 O O . GLY A 1 186 ? -1.098 1.652 11.565 1.00 84.12 186 GLY A O 1
ATOM 1484 N N . THR A 1 187 ? -2.072 2.305 13.488 1.00 85.06 187 THR A N 1
ATOM 1485 C CA . THR A 1 187 ? -1.198 1.574 14.410 1.00 85.06 187 THR A CA 1
ATOM 1486 C C . THR A 1 187 ? -1.606 0.118 14.612 1.00 85.06 187 THR A C 1
ATOM 1488 O O . THR A 1 187 ? -0.932 -0.605 15.343 1.00 85.06 187 THR A O 1
ATOM 1491 N N . TYR A 1 188 ? -2.696 -0.318 13.978 1.00 88.69 188 TYR A N 1
ATOM 1492 C CA . TYR A 1 188 ? -3.166 -1.692 14.059 1.00 88.69 188 TYR A CA 1
ATOM 1493 C C . TYR A 1 188 ? -2.316 -2.613 13.182 1.00 88.69 188 TYR A C 1
ATOM 1495 O O . TYR A 1 188 ? -1.863 -2.243 12.097 1.00 88.69 188 TYR A O 1
ATOM 1503 N N . ARG A 1 189 ? -2.084 -3.826 13.676 1.00 87.12 189 ARG A N 1
ATOM 1504 C CA . ARG A 1 189 ? -1.380 -4.895 12.971 1.00 87.12 189 ARG A CA 1
ATOM 1505 C C . ARG A 1 189 ? -2.274 -5.562 11.930 1.00 87.12 189 ARG A C 1
ATOM 1507 O O . ARG A 1 189 ? -1.787 -5.918 10.864 1.00 87.12 189 ARG A O 1
ATOM 1514 N N . ASP A 1 190 ? -3.539 -5.746 12.280 1.00 91.44 190 ASP A N 1
ATOM 1515 C CA . ASP A 1 190 ? -4.527 -6.529 11.546 1.00 91.44 190 ASP A CA 1
ATOM 1516 C C . ASP A 1 190 ? -5.946 -6.016 11.842 1.00 91.44 190 ASP A C 1
ATOM 1518 O O . ASP A 1 190 ? -6.156 -5.139 12.697 1.00 91.44 190 ASP A O 1
ATOM 1522 N N . ALA A 1 191 ? -6.934 -6.565 11.130 1.00 94.44 191 ALA A N 1
ATOM 1523 C CA . ALA A 1 191 ? -8.328 -6.177 11.315 1.00 94.44 191 ALA A CA 1
ATOM 1524 C C . ALA A 1 191 ? -8.851 -6.525 12.718 1.00 94.44 191 ALA A C 1
ATOM 1526 O O . ALA A 1 191 ? -9.642 -5.766 13.280 1.00 94.44 191 ALA A O 1
ATOM 1527 N N . ILE A 1 192 ? -8.392 -7.636 13.311 1.00 94.75 192 ILE A N 1
ATOM 1528 C CA . ILE A 1 192 ? -8.825 -8.095 14.641 1.00 94.75 192 ILE A CA 1
ATOM 1529 C C . ILE A 1 192 ? -8.467 -7.048 15.695 1.00 94.75 192 ILE A C 1
ATOM 1531 O O . ILE A 1 192 ? -9.323 -6.645 16.488 1.00 94.75 192 ILE A O 1
ATOM 1535 N N . GLN A 1 193 ? -7.225 -6.565 15.684 1.00 93.44 193 GLN A N 1
ATOM 1536 C CA . GLN A 1 193 ? -6.769 -5.535 16.609 1.00 93.44 193 GLN A CA 1
ATOM 1537 C C . GLN A 1 193 ? -7.517 -4.212 16.395 1.00 93.44 193 GLN A C 1
ATOM 1539 O O . GLN A 1 193 ? -7.868 -3.544 17.371 1.00 93.44 193 GLN A O 1
ATOM 1544 N N . CYS A 1 194 ? -7.794 -3.851 15.138 1.00 94.56 194 CYS A N 1
ATOM 1545 C CA . CYS A 1 194 ? -8.569 -2.657 14.809 1.00 94.56 194 CYS A CA 1
ATOM 1546 C C . CYS A 1 194 ? -9.999 -2.735 15.370 1.00 94.56 194 CYS A C 1
ATOM 1548 O O . CYS A 1 194 ? -10.410 -1.849 16.122 1.00 94.56 194 CYS A O 1
ATOM 1550 N N . PHE A 1 195 ? -10.731 -3.825 15.111 1.00 94.50 195 PHE A N 1
ATOM 1551 C CA . PHE A 1 195 ? -12.089 -4.017 15.633 1.00 94.50 195 PHE A CA 1
ATOM 1552 C C . PHE A 1 195 ? -12.130 -4.148 17.160 1.00 94.50 195 PHE A C 1
ATOM 1554 O O . PHE A 1 195 ? -13.059 -3.654 17.798 1.00 94.50 195 PHE A O 1
ATOM 1561 N N . ALA A 1 196 ? -11.116 -4.759 17.781 1.00 93.69 196 ALA A N 1
ATOM 1562 C CA . ALA A 1 196 ? -11.024 -4.839 19.239 1.00 93.69 196 ALA A CA 1
ATOM 1563 C C . ALA A 1 196 ? -10.943 -3.448 19.896 1.00 93.69 196 ALA A C 1
ATOM 1565 O O . ALA A 1 196 ? -11.464 -3.258 20.998 1.00 93.69 196 ALA A O 1
ATOM 1566 N N . ALA A 1 197 ? -10.356 -2.468 19.200 1.00 92.94 197 ALA A N 1
ATOM 1567 C CA . ALA A 1 197 ? -10.279 -1.075 19.633 1.00 92.94 197 ALA A CA 1
ATOM 1568 C C . ALA A 1 197 ? -11.566 -0.267 19.370 1.00 92.94 197 ALA A C 1
ATOM 1570 O O . ALA A 1 197 ? -11.584 0.943 19.622 1.00 92.94 197 ALA A O 1
ATOM 1571 N N . ARG A 1 198 ? -12.626 -0.899 18.853 1.00 93.50 198 ARG A N 1
ATOM 1572 C CA . ARG A 1 198 ? -13.895 -0.259 18.496 1.00 93.50 198 ARG A CA 1
ATOM 1573 C C . ARG A 1 198 ? -15.062 -0.802 19.311 1.00 93.50 198 ARG A C 1
ATOM 1575 O O . ARG A 1 198 ? -15.037 -1.931 19.823 1.00 93.50 198 ARG A O 1
ATOM 1582 N N . GLU A 1 199 ? -16.073 0.042 19.475 1.00 94.56 199 GLU A N 1
ATOM 1583 C CA . GLU A 1 199 ? -17.401 -0.381 19.908 1.00 94.56 199 GLU A CA 1
ATOM 1584 C C . GLU A 1 199 ? -17.983 -1.370 18.876 1.00 94.56 199 GLU A C 1
ATOM 1586 O O . GLU A 1 199 ? -17.559 -1.363 17.718 1.00 94.56 199 GLU A O 1
ATOM 1591 N N . PRO A 1 200 ? -18.892 -2.278 19.274 1.00 91.62 200 PRO A N 1
ATOM 1592 C CA . PRO A 1 200 ? -19.529 -3.197 18.334 1.00 91.62 200 PRO A CA 1
ATOM 1593 C C . PRO A 1 200 ? -20.270 -2.458 17.214 1.00 91.62 200 PRO A C 1
ATOM 1595 O O . PRO A 1 200 ? -20.781 -1.357 17.417 1.00 91.62 200 PRO A O 1
ATOM 1598 N N . ALA A 1 201 ? -20.370 -3.095 16.046 1.00 90.94 201 ALA A N 1
ATOM 1599 C CA . ALA A 1 201 ? -21.206 -2.588 14.966 1.00 90.94 201 ALA A CA 1
ATOM 1600 C C . ALA A 1 201 ? -22.680 -2.508 15.419 1.00 90.94 201 ALA A C 1
ATOM 1602 O O . ALA A 1 201 ? -23.141 -3.403 16.136 1.00 90.94 201 ALA A O 1
ATOM 1603 N N . PRO A 1 202 ? -23.437 -1.479 15.003 1.00 88.94 202 PRO A N 1
ATOM 1604 C CA . PRO A 1 202 ? -24.869 -1.407 15.275 1.00 88.94 202 PRO A CA 1
ATOM 1605 C C . PRO A 1 202 ? -25.619 -2.538 14.551 1.00 88.94 202 PRO A C 1
ATOM 1607 O O . PRO A 1 202 ? -25.329 -2.831 13.392 1.00 88.94 202 PRO A O 1
ATOM 1610 N N . GLU A 1 203 ? -26.617 -3.135 15.211 1.00 83.00 203 GLU A N 1
ATOM 1611 C CA . GLU A 1 203 ? -27.292 -4.377 14.777 1.00 83.00 203 GLU A CA 1
ATOM 1612 C C . GLU A 1 203 ? -27.871 -4.340 13.349 1.00 83.00 203 GLU A C 1
ATOM 1614 O O . GLU A 1 203 ? -27.926 -5.374 12.694 1.00 83.00 203 GLU A O 1
ATOM 1619 N N . ASN A 1 204 ? -28.250 -3.163 12.839 1.00 73.38 204 ASN A N 1
ATOM 1620 C CA . ASN A 1 204 ? -28.887 -2.999 11.524 1.00 73.38 204 ASN A CA 1
ATOM 1621 C C . ASN A 1 204 ? -28.178 -1.972 10.618 1.00 73.38 204 ASN A C 1
ATOM 1623 O O . ASN A 1 204 ? -28.811 -1.417 9.721 1.00 73.38 204 ASN A O 1
ATOM 1627 N N . GLY A 1 205 ? -26.906 -1.642 10.883 1.00 67.31 205 GLY A N 1
ATOM 1628 C CA . GLY A 1 205 ? -26.310 -0.412 10.339 1.00 67.31 205 GLY A CA 1
ATOM 1629 C C . GLY A 1 205 ? -25.169 -0.546 9.332 1.00 67.31 205 GLY A C 1
ATOM 1630 O O . GLY A 1 205 ? -24.855 0.463 8.711 1.00 67.31 205 GLY A O 1
ATOM 1631 N N . ASP A 1 206 ? -24.540 -1.716 9.159 1.00 80.94 206 ASP A N 1
ATOM 1632 C CA . ASP A 1 206 ? -23.326 -1.824 8.327 1.00 80.94 206 ASP A CA 1
ATOM 1633 C C . ASP A 1 206 ? -23.402 -2.897 7.221 1.00 80.94 206 ASP A C 1
ATOM 1635 O O . ASP A 1 206 ? -22.965 -4.048 7.375 1.00 80.94 206 ASP A O 1
ATOM 1639 N N . ASP A 1 207 ? -23.913 -2.470 6.066 1.00 80.19 207 ASP A N 1
ATOM 1640 C CA . ASP A 1 207 ? -23.975 -3.217 4.807 1.00 80.19 207 ASP A CA 1
ATOM 1641 C C . ASP A 1 207 ? -22.676 -3.145 3.980 1.00 80.19 207 ASP A C 1
ATOM 1643 O O . ASP A 1 207 ? -22.613 -3.690 2.873 1.00 80.19 207 ASP A O 1
ATOM 1647 N N . SER A 1 208 ? -21.615 -2.513 4.499 1.00 80.94 208 SER A N 1
ATOM 1648 C CA . SER A 1 208 ? -20.386 -2.326 3.733 1.00 80.94 208 SER A CA 1
ATOM 1649 C C . SER A 1 208 ? -19.659 -3.649 3.494 1.00 80.94 208 SER A C 1
ATOM 1651 O O . SER A 1 208 ? -19.662 -4.573 4.317 1.00 80.94 208 SER A O 1
ATOM 1653 N N . VAL A 1 209 ? -19.031 -3.756 2.328 1.00 82.00 209 VAL A N 1
ATOM 1654 C CA . VAL A 1 209 ? -18.282 -4.939 1.897 1.00 82.00 209 VAL A CA 1
ATOM 1655 C C . VAL A 1 209 ? -16.783 -4.638 1.876 1.00 82.00 209 VAL A C 1
ATOM 1657 O O . VAL A 1 209 ? -16.400 -3.497 1.617 1.00 82.00 209 VAL A O 1
ATOM 1660 N N . PRO A 1 210 ? -15.913 -5.642 2.090 1.00 80.25 210 PRO A N 1
ATOM 1661 C CA . PRO A 1 210 ? -14.452 -5.489 2.072 1.00 80.25 210 PRO A CA 1
ATOM 1662 C C . PRO A 1 210 ? -13.856 -5.255 0.672 1.00 80.25 210 PRO A C 1
ATOM 1664 O O . PRO A 1 210 ? -12.711 -5.613 0.409 1.00 80.25 210 PRO A O 1
ATOM 1667 N N . LEU A 1 211 ? -14.640 -4.708 -0.252 1.00 83.38 211 LEU A N 1
ATOM 1668 C CA . LEU A 1 211 ? -14.236 -4.471 -1.630 1.00 83.38 211 LEU A CA 1
ATOM 1669 C C . LEU A 1 211 ? -13.938 -2.985 -1.835 1.00 83.38 211 LEU A C 1
ATOM 1671 O O . LEU A 1 211 ? -14.554 -2.114 -1.212 1.00 83.38 211 LEU A O 1
ATOM 1675 N N . LEU A 1 212 ? -13.008 -2.697 -2.741 1.00 82.94 212 LEU A N 1
ATOM 1676 C CA . LEU A 1 212 ? -12.745 -1.351 -3.234 1.00 82.94 212 LEU A CA 1
ATOM 1677 C C . LEU A 1 212 ? -13.998 -0.797 -3.914 1.00 82.94 212 LEU A C 1
ATOM 1679 O O . LEU A 1 212 ? -14.730 -1.517 -4.593 1.00 82.94 212 LEU A O 1
ATOM 1683 N N . ARG A 1 213 ? -14.272 0.498 -3.760 1.00 81.62 213 ARG A N 1
ATOM 1684 C CA . ARG A 1 213 ? -15.475 1.081 -4.357 1.00 81.62 213 ARG A CA 1
ATOM 1685 C C . ARG A 1 213 ? -15.339 1.185 -5.875 1.00 81.62 213 ARG A C 1
ATOM 1687 O O . ARG A 1 213 ? -14.354 1.727 -6.370 1.00 81.62 213 ARG A O 1
ATOM 1694 N N . TRP A 1 214 ? -16.360 0.743 -6.612 1.00 86.31 214 TRP A N 1
ATOM 1695 C CA . TRP A 1 214 ? -16.437 1.000 -8.050 1.00 86.31 214 TRP A CA 1
ATOM 1696 C C . TRP A 1 214 ? -16.630 2.495 -8.335 1.00 86.31 214 TRP A C 1
ATOM 1698 O O . TRP A 1 214 ? -17.509 3.143 -7.750 1.00 86.31 214 TRP A O 1
ATOM 1708 N N . THR A 1 215 ? -15.852 3.031 -9.274 1.00 84.19 215 THR A N 1
ATOM 1709 C CA . THR A 1 215 ? -15.984 4.404 -9.772 1.00 84.19 215 THR A CA 1
ATOM 1710 C C . THR A 1 215 ? -15.971 4.444 -11.300 1.00 84.19 215 THR A C 1
ATOM 1712 O O . THR A 1 215 ? -15.173 3.765 -11.940 1.00 84.19 215 THR A O 1
ATOM 1715 N N . ASN A 1 216 ? -16.830 5.283 -11.887 1.00 83.12 216 ASN A N 1
ATOM 1716 C CA . ASN A 1 216 ? -16.895 5.517 -13.339 1.00 83.12 216 ASN A CA 1
ATOM 1717 C C . ASN A 1 216 ? -15.888 6.583 -13.814 1.00 83.12 216 ASN A C 1
ATOM 1719 O O . ASN A 1 216 ? -15.925 6.993 -14.970 1.00 83.12 216 ASN A O 1
ATOM 1723 N N . GLY A 1 217 ? -15.016 7.061 -12.922 1.00 79.12 217 GLY A N 1
ATOM 1724 C CA . GLY A 1 217 ? -14.111 8.170 -13.205 1.00 79.12 217 GLY A CA 1
ATOM 1725 C C . GLY A 1 217 ? -14.786 9.544 -13.113 1.00 79.12 217 GLY A C 1
ATOM 1726 O O . GLY A 1 217 ? -15.990 9.669 -12.852 1.00 79.12 217 GLY A O 1
ATOM 1727 N N . LEU A 1 218 ? -14.002 10.606 -13.298 1.00 74.44 218 LEU A N 1
ATOM 1728 C CA . LEU A 1 218 ? -14.485 11.987 -13.289 1.00 74.44 218 LEU A CA 1
ATOM 1729 C C . LEU A 1 218 ? -15.019 12.367 -14.682 1.00 74.44 218 LEU A C 1
ATOM 1731 O O . LEU A 1 218 ? -14.257 12.532 -15.630 1.00 74.44 218 LEU A O 1
ATOM 1735 N N . LYS A 1 219 ? -16.342 12.570 -14.798 1.00 62.84 219 LYS A N 1
ATOM 1736 C CA . LYS A 1 219 ? -17.033 12.878 -16.072 1.00 62.84 219 LYS A CA 1
ATOM 1737 C C . LYS A 1 219 ? -16.515 14.134 -16.800 1.00 62.84 219 LYS A C 1
ATOM 1739 O O . LYS A 1 219 ? -16.667 14.228 -18.008 1.00 62.84 219 LYS A O 1
ATOM 1744 N N . HIS A 1 220 ? -15.926 15.100 -16.089 1.00 52.94 220 HIS A N 1
ATOM 1745 C CA . HIS A 1 220 ? -15.487 16.386 -16.660 1.00 52.94 220 HIS A CA 1
ATOM 1746 C C . HIS A 1 220 ? -14.015 16.421 -17.103 1.00 52.94 220 HIS A C 1
ATOM 1748 O O . HIS A 1 220 ? -13.599 17.396 -17.718 1.00 52.94 220 HIS A O 1
ATOM 1754 N N . SER A 1 221 ? -13.234 15.379 -16.805 1.00 49.84 221 SER A N 1
ATOM 1755 C CA . SER A 1 221 ? -11.817 15.264 -17.185 1.00 49.84 221 SER A CA 1
ATOM 1756 C C . SER A 1 221 ? -11.568 14.144 -18.197 1.00 49.84 221 SER A C 1
ATOM 1758 O O . SER A 1 221 ? -10.432 13.756 -18.421 1.00 49.84 221 SER A O 1
ATOM 1760 N N . GLN A 1 222 ? -12.620 13.632 -18.842 1.00 51.78 222 GLN A N 1
ATOM 1761 C CA . GLN A 1 222 ? -12.509 12.770 -20.023 1.00 51.78 222 GLN A CA 1
ATOM 1762 C C . GLN A 1 222 ? -12.188 13.602 -21.277 1.00 51.78 222 GLN A C 1
ATOM 1764 O O . GLN A 1 222 ? -12.785 13.407 -22.333 1.00 51.78 222 GLN A O 1
ATOM 1769 N N . LEU A 1 223 ? -11.260 14.561 -21.176 1.00 50.66 223 LEU A N 1
ATOM 1770 C CA . LEU A 1 223 ? -10.605 15.060 -22.380 1.00 50.66 223 LEU A CA 1
ATOM 1771 C C . LEU A 1 223 ? -9.920 13.836 -22.995 1.00 50.66 223 LEU A C 1
ATOM 1773 O O . LEU A 1 223 ? -9.188 13.135 -22.300 1.00 50.66 223 LEU A O 1
ATOM 1777 N N . GLU A 1 224 ? -10.201 13.545 -24.264 1.00 48.31 224 GLU A N 1
ATOM 1778 C CA . GLU A 1 224 ? -9.910 12.277 -24.964 1.00 48.31 224 GLU A CA 1
ATOM 1779 C C . GLU A 1 224 ? -8.429 11.814 -24.933 1.00 48.31 224 GLU A C 1
ATOM 1781 O O . GLU A 1 224 ? -8.095 10.758 -25.466 1.00 48.31 224 GLU A O 1
ATOM 1786 N N . GLY A 1 225 ? -7.521 12.578 -24.316 1.00 56.44 225 GLY A N 1
ATOM 1787 C CA . GLY A 1 225 ? -6.116 12.244 -24.080 1.00 56.44 225 GLY A CA 1
ATOM 1788 C C . GLY A 1 225 ? -5.776 11.631 -22.713 1.00 56.44 225 GLY A C 1
ATOM 1789 O O . GLY A 1 225 ? -4.798 10.891 -22.648 1.00 56.44 225 GLY A O 1
ATOM 1790 N N . ASP A 1 226 ? -6.559 11.874 -21.654 1.00 60.50 226 ASP A N 1
ATOM 1791 C CA . ASP A 1 226 ? -6.145 11.578 -20.264 1.00 60.50 226 ASP A CA 1
ATOM 1792 C C . ASP A 1 226 ? -6.222 10.086 -19.887 1.00 60.50 226 ASP A C 1
ATOM 1794 O O . ASP A 1 226 ? -5.579 9.641 -18.937 1.00 60.50 226 ASP A O 1
ATOM 1798 N N . CYS A 1 227 ? -6.981 9.295 -20.651 1.00 68.81 227 CYS A N 1
ATOM 1799 C CA . CYS A 1 227 ? -7.200 7.864 -20.420 1.00 68.81 227 CYS A CA 1
ATOM 1800 C C . CYS A 1 227 ? -6.708 7.011 -21.595 1.00 68.81 227 CYS A C 1
ATOM 1802 O O . CYS A 1 227 ? -7.386 6.082 -22.025 1.00 68.81 227 CYS A O 1
ATOM 1804 N N . LYS A 1 228 ? -5.538 7.346 -22.156 1.00 64.00 228 LYS A N 1
ATOM 1805 C CA . LYS A 1 228 ? -4.878 6.521 -23.187 1.00 64.00 228 LYS A CA 1
ATOM 1806 C C . LYS A 1 228 ? -3.960 5.477 -22.562 1.00 64.00 228 LYS A C 1
ATOM 1808 O O . LYS A 1 228 ? -4.081 4.299 -22.875 1.00 64.00 228 LYS A O 1
ATOM 1813 N N . HIS A 1 229 ? -3.115 5.904 -21.625 1.00 62.72 229 HIS A N 1
ATOM 1814 C CA . HIS A 1 229 ? -2.278 5.057 -20.776 1.00 62.72 229 HIS A CA 1
ATOM 1815 C C . HIS A 1 229 ? -2.126 5.736 -19.411 1.00 62.72 229 HIS A C 1
ATOM 1817 O O . HIS A 1 229 ? -2.137 6.963 -19.330 1.00 62.72 229 HIS A O 1
ATOM 1823 N N . VAL A 1 230 ? -1.947 4.965 -18.337 1.00 57.84 230 VAL A N 1
ATOM 1824 C CA . VAL A 1 230 ? -1.541 5.520 -17.037 1.00 57.84 230 VAL A CA 1
ATOM 1825 C C . VAL A 1 230 ? -0.058 5.908 -17.137 1.00 57.84 230 VAL A C 1
ATOM 1827 O O . VAL A 1 230 ? 0.824 5.112 -16.815 1.00 57.84 230 VAL A O 1
ATOM 1830 N N . ALA A 1 231 ? 0.230 7.091 -17.688 1.00 49.97 231 ALA A N 1
ATOM 1831 C CA . ALA A 1 231 ? 1.597 7.561 -17.888 1.00 49.97 231 ALA A CA 1
ATOM 1832 C C . ALA A 1 231 ? 2.235 7.977 -16.543 1.00 49.97 231 ALA A C 1
ATOM 1834 O O . ALA A 1 231 ? 1.587 8.653 -15.739 1.00 49.97 231 ALA A O 1
ATOM 1835 N N . PRO A 1 232 ? 3.487 7.564 -16.268 1.00 48.81 232 PRO A N 1
ATOM 1836 C CA . PRO A 1 232 ? 4.145 7.815 -14.991 1.00 48.81 232 PRO A CA 1
ATOM 1837 C C . PRO A 1 232 ? 4.545 9.277 -14.734 1.00 48.81 232 PRO A C 1
ATOM 1839 O O . PRO A 1 232 ? 4.692 9.650 -13.573 1.00 48.81 232 PRO A O 1
ATOM 1842 N N . ASP A 1 233 ? 4.689 10.092 -15.782 1.00 46.34 233 ASP A N 1
ATOM 1843 C CA . ASP A 1 233 ? 5.394 11.383 -15.709 1.00 46.34 233 ASP A CA 1
ATOM 1844 C C . ASP A 1 233 ? 4.502 12.637 -15.713 1.00 46.34 233 ASP A C 1
ATOM 1846 O O . ASP A 1 233 ? 5.017 13.750 -15.620 1.00 46.34 233 ASP A O 1
ATOM 1850 N N . ASP A 1 234 ? 3.174 12.508 -15.760 1.00 43.62 234 ASP A N 1
ATOM 1851 C CA . ASP A 1 234 ? 2.323 13.685 -16.000 1.00 43.62 234 ASP A CA 1
ATOM 1852 C C . ASP A 1 234 ? 1.950 14.491 -14.737 1.00 43.62 234 ASP A C 1
ATOM 1854 O O . ASP A 1 234 ? 1.439 15.604 -14.867 1.00 43.62 234 ASP A O 1
ATOM 1858 N N . ASP A 1 235 ? 2.169 13.982 -13.512 1.00 46.28 235 ASP A N 1
ATOM 1859 C CA . ASP A 1 235 ? 2.056 14.790 -12.279 1.00 46.28 235 ASP A CA 1
ATOM 1860 C C . ASP A 1 235 ? 2.767 14.146 -11.070 1.00 46.28 235 ASP A C 1
ATOM 1862 O O . ASP A 1 235 ? 2.356 13.105 -10.559 1.00 46.28 235 ASP A O 1
ATOM 1866 N N . VAL A 1 236 ? 3.790 14.817 -10.533 1.00 48.44 236 VAL A N 1
ATOM 1867 C CA . VAL A 1 236 ? 4.537 14.388 -9.330 1.00 48.44 236 VAL A CA 1
ATOM 1868 C C . VAL A 1 236 ? 3.650 14.367 -8.069 1.00 48.44 236 VAL A C 1
ATOM 1870 O O . VAL A 1 236 ? 4.005 13.757 -7.060 1.00 48.44 236 VAL A O 1
ATOM 1873 N N . ARG A 1 237 ? 2.488 15.037 -8.094 1.00 46.34 237 ARG A N 1
ATOM 1874 C CA . ARG A 1 237 ? 1.605 15.202 -6.925 1.00 46.34 237 ARG A CA 1
ATOM 1875 C C . ARG A 1 237 ? 0.602 14.065 -6.735 1.00 46.34 237 ARG A C 1
ATOM 1877 O O . ARG A 1 237 ? 0.091 13.914 -5.626 1.00 46.34 237 ARG A O 1
ATOM 1884 N N . VAL A 1 238 ? 0.325 13.259 -7.764 1.00 52.34 238 VAL A N 1
ATOM 1885 C CA . VAL A 1 238 ? -0.628 12.140 -7.684 1.00 52.34 238 VAL A CA 1
ATOM 1886 C C . VAL A 1 238 ? -0.016 10.912 -8.344 1.00 52.34 238 VAL A C 1
ATOM 1888 O O . VAL A 1 238 ? 0.180 10.924 -9.557 1.00 52.34 238 VAL A O 1
ATOM 1891 N N . PRO A 1 239 ? 0.254 9.827 -7.594 1.00 57.25 239 PRO A N 1
ATOM 1892 C CA . PRO A 1 239 ? 0.816 8.630 -8.189 1.00 57.25 239 PRO A CA 1
ATOM 1893 C C . PRO A 1 239 ? -0.061 8.128 -9.341 1.00 57.25 239 PRO A C 1
ATOM 1895 O O . PRO A 1 239 ? -1.289 8.095 -9.190 1.00 57.25 239 PRO A O 1
ATOM 1898 N N . PRO A 1 240 ? 0.541 7.719 -10.467 1.00 56.78 240 PRO A N 1
ATOM 1899 C CA . PRO A 1 240 ? -0.175 7.344 -11.686 1.00 56.78 240 PRO A CA 1
ATOM 1900 C C . PRO A 1 240 ? -1.302 6.337 -11.422 1.00 56.78 240 PRO A C 1
ATOM 1902 O O . PRO A 1 240 ? -2.392 6.448 -11.980 1.00 56.78 240 PRO A O 1
ATOM 1905 N N . GLN A 1 241 ? -1.091 5.416 -10.471 1.00 60.97 241 GLN A N 1
ATOM 1906 C CA . GLN A 1 241 ? -2.084 4.413 -10.076 1.00 60.97 241 GLN A CA 1
ATOM 1907 C C . GLN A 1 241 ? -3.384 5.027 -9.530 1.00 60.97 241 GLN A C 1
ATOM 1909 O O . GLN A 1 241 ? -4.471 4.547 -9.840 1.00 60.97 241 GLN A O 1
ATOM 1914 N N . GLN A 1 242 ? -3.290 6.103 -8.738 1.00 63.53 242 GLN A N 1
ATOM 1915 C CA . GLN A 1 242 ? -4.465 6.816 -8.223 1.00 63.53 242 GLN A CA 1
ATOM 1916 C C . GLN A 1 242 ? -5.147 7.605 -9.334 1.00 63.53 242 GLN A C 1
ATOM 1918 O O . GLN A 1 242 ? -6.371 7.557 -9.461 1.00 63.53 242 GLN A O 1
ATOM 1923 N N . ARG A 1 243 ? -4.350 8.300 -10.154 1.00 65.62 243 ARG A N 1
ATOM 1924 C CA . ARG A 1 243 ? -4.858 9.095 -11.273 1.00 65.62 243 ARG A CA 1
ATOM 1925 C C . ARG A 1 243 ? -5.694 8.223 -12.212 1.00 65.62 243 ARG A C 1
ATOM 1927 O O . ARG A 1 243 ? -6.806 8.614 -12.543 1.00 65.62 243 ARG A O 1
ATOM 1934 N N . GLY A 1 244 ? -5.231 7.010 -12.524 1.00 72.44 244 GLY A N 1
ATOM 1935 C CA . GLY A 1 244 ? -5.966 6.046 -13.346 1.00 72.44 244 GLY A CA 1
ATOM 1936 C C . GLY A 1 244 ? -7.362 5.716 -12.805 1.00 72.44 244 GLY A C 1
ATOM 1937 O O . GLY A 1 244 ? -8.347 5.920 -13.508 1.00 72.44 244 GLY A O 1
ATOM 1938 N N . VAL A 1 245 ? -7.480 5.265 -11.549 1.00 78.81 245 VAL A N 1
ATOM 1939 C CA . VAL A 1 245 ? -8.793 4.897 -10.971 1.00 78.81 245 VAL A CA 1
ATOM 1940 C C . VAL A 1 245 ? -9.719 6.107 -10.837 1.00 78.81 245 VAL A C 1
ATOM 1942 O O . VAL A 1 245 ? -10.912 6.013 -11.116 1.00 78.81 245 VAL A O 1
ATOM 1945 N N . ILE A 1 246 ? -9.194 7.251 -10.397 1.00 76.50 246 ILE A N 1
ATOM 1946 C CA . ILE A 1 246 ? -10.012 8.432 -10.088 1.00 76.50 246 ILE A CA 1
ATOM 1947 C C . ILE A 1 246 ? -10.482 9.125 -11.359 1.00 76.50 246 ILE A C 1
ATOM 1949 O O . ILE A 1 246 ? -11.647 9.503 -11.449 1.00 76.50 246 ILE A O 1
ATOM 1953 N N . ILE A 1 247 ? -9.584 9.305 -12.328 1.00 76.94 247 ILE A N 1
ATOM 1954 C CA . ILE A 1 247 ? -9.882 10.020 -13.569 1.00 76.94 247 ILE A CA 1
ATOM 1955 C C . ILE A 1 247 ? -10.610 9.095 -14.539 1.00 76.94 247 ILE A C 1
ATOM 1957 O O . ILE A 1 247 ? -11.675 9.462 -15.030 1.00 76.94 247 ILE A O 1
ATOM 1961 N N . CYS A 1 248 ? -10.084 7.889 -14.761 1.00 81.00 248 CYS A N 1
ATOM 1962 C CA . CYS A 1 248 ? -10.544 6.990 -15.822 1.00 81.00 248 CYS A CA 1
ATOM 1963 C C . CYS A 1 248 ? -11.500 5.891 -15.344 1.00 81.00 248 CYS A C 1
ATOM 1965 O O . CYS A 1 248 ? -12.118 5.211 -16.161 1.00 81.00 248 CYS A O 1
ATOM 1967 N N . GLY A 1 249 ? -11.656 5.725 -14.031 1.00 86.69 249 GLY A N 1
ATOM 1968 C CA . GLY A 1 249 ? -12.568 4.750 -13.448 1.00 86.69 249 GLY A CA 1
ATOM 1969 C C . GLY A 1 249 ? -11.958 3.363 -13.246 1.00 86.69 249 GLY A C 1
ATOM 1970 O O . GLY A 1 249 ? -10.883 3.029 -13.750 1.00 86.69 249 GLY A O 1
ATOM 1971 N N . THR A 1 250 ? -12.682 2.532 -12.495 1.00 88.62 250 THR A N 1
ATOM 1972 C CA . THR A 1 250 ? -12.299 1.156 -12.152 1.00 88.62 250 THR A CA 1
ATOM 1973 C C . THR A 1 250 ? -12.115 0.294 -13.396 1.00 88.62 250 THR A C 1
ATOM 1975 O O . THR A 1 250 ? -11.139 -0.448 -13.475 1.00 88.62 250 THR A O 1
ATOM 1978 N N . LYS A 1 251 ? -13.014 0.420 -14.383 1.00 90.44 251 LYS A N 1
ATOM 1979 C CA . LYS A 1 251 ? -12.967 -0.361 -15.624 1.00 90.44 251 LYS A CA 1
ATOM 1980 C C . LYS A 1 251 ? -11.652 -0.169 -16.371 1.00 90.44 251 LYS A C 1
ATOM 1982 O O . LYS A 1 251 ? -10.898 -1.126 -16.516 1.00 90.44 251 LYS A O 1
ATOM 1987 N N . PHE A 1 252 ? -11.352 1.073 -16.751 1.00 88.00 252 PHE A N 1
ATOM 1988 C CA . PHE A 1 252 ? -10.120 1.403 -17.461 1.00 88.00 252 PHE A CA 1
ATOM 1989 C C . PHE A 1 252 ? -8.884 0.930 -16.693 1.00 88.00 252 PHE A C 1
ATOM 1991 O O . PHE A 1 252 ? -7.992 0.311 -17.269 1.00 88.00 252 PHE A O 1
ATOM 1998 N N . PHE A 1 253 ? -8.844 1.203 -15.386 1.00 87.62 253 PHE A N 1
ATOM 1999 C CA . PHE A 1 253 ? -7.715 0.857 -14.533 1.00 87.62 253 PHE A CA 1
ATOM 2000 C C . PHE A 1 253 ? -7.480 -0.656 -14.433 1.00 87.62 253 PHE A C 1
ATOM 2002 O O . PHE A 1 253 ? -6.338 -1.095 -14.556 1.00 87.62 253 PHE A O 1
ATOM 2009 N N . CYS A 1 254 ? -8.532 -1.455 -14.236 1.00 91.50 254 CYS A N 1
ATOM 2010 C CA . CYS A 1 254 ? -8.387 -2.906 -14.159 1.00 91.50 254 CYS A CA 1
ATOM 2011 C C . CYS A 1 254 ? -8.030 -3.523 -15.514 1.00 91.50 254 CYS A C 1
ATOM 2013 O O . CYS A 1 254 ? -7.190 -4.419 -15.554 1.00 91.50 254 CYS A O 1
ATOM 2015 N N . GLU A 1 255 ? -8.581 -3.017 -16.621 1.00 91.69 255 GLU A N 1
ATOM 2016 C CA . GLU A 1 255 ? -8.244 -3.482 -17.975 1.00 91.69 255 GLU A CA 1
ATOM 2017 C C . GLU A 1 255 ? -6.752 -3.309 -18.303 1.00 91.69 255 GLU A C 1
ATOM 2019 O O . GLU A 1 255 ? -6.192 -4.123 -19.036 1.00 91.69 255 GLU A O 1
ATOM 2024 N N . GLN A 1 256 ? -6.064 -2.331 -17.697 1.00 88.44 256 GLN A N 1
ATOM 2025 C CA . GLN A 1 256 ? -4.624 -2.141 -17.902 1.00 88.44 256 GLN A CA 1
ATOM 2026 C C . GLN A 1 256 ? -3.775 -3.348 -17.467 1.00 88.44 256 GLN A C 1
ATOM 2028 O O . GLN A 1 256 ? -2.673 -3.524 -17.991 1.00 88.44 256 GLN A O 1
ATOM 2033 N N . TYR A 1 257 ? -4.259 -4.185 -16.543 1.00 89.56 257 TYR A N 1
ATOM 2034 C CA . TYR A 1 257 ? -3.510 -5.346 -16.048 1.00 89.56 257 TYR A CA 1
ATOM 2035 C C . TYR A 1 257 ? -3.313 -6.459 -17.081 1.00 89.56 257 TYR A C 1
ATOM 2037 O O . TYR A 1 257 ? -2.390 -7.252 -16.922 1.00 89.56 257 TYR A O 1
ATOM 2045 N N . ASP A 1 258 ? -4.119 -6.484 -18.145 1.00 93.62 258 ASP A N 1
ATOM 2046 C CA . ASP A 1 258 ? -3.974 -7.434 -19.259 1.00 93.62 258 ASP A CA 1
ATOM 2047 C C . ASP A 1 258 ? -3.244 -6.808 -20.464 1.00 93.62 258 ASP A C 1
ATOM 2049 O O . ASP A 1 258 ? -3.227 -7.359 -21.565 1.00 93.62 258 ASP A O 1
ATOM 2053 N N . THR A 1 259 ? -2.617 -5.647 -20.265 1.00 87.62 259 THR A N 1
ATOM 2054 C CA . THR A 1 259 ? -1.844 -4.927 -21.286 1.00 87.62 259 THR A CA 1
ATOM 2055 C C . THR A 1 259 ? -0.360 -4.863 -20.899 1.00 87.62 259 THR A C 1
ATOM 2057 O O . THR A 1 259 ? 0.002 -5.201 -19.774 1.00 87.62 259 THR A O 1
ATOM 2060 N N . PRO A 1 260 ? 0.536 -4.356 -21.767 1.00 85.25 260 PRO A N 1
ATOM 2061 C CA . PRO A 1 260 ? 1.910 -4.000 -21.376 1.00 85.25 260 PRO A CA 1
ATOM 2062 C C . PRO A 1 260 ? 2.008 -2.852 -20.346 1.00 85.25 260 PRO A C 1
ATOM 2064 O O . PRO A 1 260 ? 3.098 -2.489 -19.886 1.00 85.25 260 PRO A O 1
ATOM 2067 N N . TRP A 1 261 ? 0.877 -2.259 -19.961 1.00 79.38 261 TRP A N 1
ATOM 2068 C CA . TRP A 1 261 ? 0.792 -1.056 -19.140 1.00 79.38 261 TRP A CA 1
ATOM 2069 C C . TRP A 1 261 ? 0.075 -1.259 -17.798 1.00 79.38 261 TRP A C 1
ATOM 2071 O O . TRP A 1 261 ? -0.678 -0.365 -17.412 1.00 79.38 261 TRP A O 1
ATOM 2081 N N . PRO A 1 262 ? 0.301 -2.352 -17.029 1.00 85.81 262 PRO A N 1
ATOM 2082 C CA . PRO A 1 262 ? -0.282 -2.440 -15.697 1.00 85.81 262 PRO A CA 1
ATOM 2083 C C . PRO A 1 262 ? 0.137 -1.220 -14.857 1.00 85.81 262 PRO A C 1
ATOM 2085 O O . PRO A 1 262 ? 1.268 -0.737 -15.000 1.00 85.81 262 PRO A O 1
ATOM 2088 N N . PRO A 1 263 ? -0.741 -0.706 -13.985 1.00 79.25 263 PRO A N 1
ATOM 2089 C CA . PRO A 1 263 ? -0.449 0.459 -13.155 1.00 79.25 263 PRO A CA 1
ATOM 2090 C C . PRO A 1 263 ? 0.511 0.122 -12.002 1.00 79.25 263 PRO A C 1
ATOM 2092 O O . PRO A 1 263 ? 1.326 0.964 -11.622 1.00 79.25 263 PRO A O 1
ATOM 2095 N N . ASP A 1 264 ? 0.464 -1.110 -11.491 1.00 83.88 264 ASP A N 1
ATOM 2096 C CA . ASP A 1 264 ? 1.407 -1.690 -10.526 1.00 83.88 264 ASP A CA 1
ATOM 2097 C C . ASP A 1 264 ? 1.374 -3.237 -10.603 1.00 83.88 264 ASP A C 1
ATOM 2099 O O . ASP A 1 264 ? 0.811 -3.794 -11.546 1.00 83.88 264 ASP A O 1
ATOM 2103 N N . ARG A 1 265 ? 2.021 -3.951 -9.667 1.00 86.06 265 ARG A N 1
ATOM 2104 C CA . ARG A 1 265 ? 2.070 -5.432 -9.629 1.00 86.06 265 ARG A CA 1
ATOM 2105 C C . ARG A 1 265 ? 1.185 -6.084 -8.561 1.00 86.06 265 ARG A C 1
ATOM 2107 O O . ARG A 1 265 ? 1.414 -7.242 -8.209 1.00 86.06 265 ARG A O 1
ATOM 2114 N N . ARG A 1 266 ? 0.201 -5.370 -8.013 1.00 84.88 266 ARG A N 1
ATOM 2115 C CA . ARG A 1 266 ? -0.735 -5.897 -7.007 1.00 84.88 266 ARG A CA 1
ATOM 2116 C C . ARG A 1 266 ? -1.547 -7.064 -7.554 1.00 84.88 266 ARG A C 1
ATOM 2118 O O . ARG A 1 266 ? -1.705 -8.068 -6.865 1.00 84.88 266 ARG A O 1
ATOM 2125 N N . TRP A 1 267 ? -2.052 -6.928 -8.776 1.00 89.25 267 TRP A N 1
ATOM 2126 C CA . TRP A 1 267 ? -2.829 -7.963 -9.450 1.00 89.25 267 TRP A CA 1
ATOM 2127 C C . TRP A 1 267 ? -2.058 -8.519 -10.644 1.00 89.25 267 TRP A C 1
ATOM 2129 O O . TRP A 1 267 ? -1.230 -7.836 -11.243 1.00 89.25 267 TRP A O 1
ATOM 2139 N N . ARG A 1 268 ? -2.299 -9.792 -10.974 1.00 89.81 268 ARG A N 1
ATOM 2140 C CA . ARG A 1 268 ? -1.631 -10.446 -12.110 1.00 89.81 268 ARG A CA 1
ATOM 2141 C C . ARG A 1 268 ? -2.347 -10.206 -13.436 1.00 89.81 268 ARG A C 1
ATOM 2143 O O . ARG A 1 268 ? -1.702 -10.304 -14.470 1.00 89.81 268 ARG A O 1
ATOM 2150 N N . LYS A 1 269 ? -3.656 -9.960 -13.383 1.00 94.81 269 LYS A N 1
ATOM 2151 C CA . LYS A 1 269 ? -4.557 -9.813 -14.531 1.00 94.81 269 LYS A CA 1
ATOM 2152 C C . LYS A 1 269 ? -5.779 -8.978 -14.163 1.00 94.81 269 LYS A C 1
ATOM 2154 O O . LYS A 1 269 ? -6.089 -8.822 -12.974 1.00 94.81 269 LYS A O 1
ATOM 2159 N N . ALA A 1 270 ? -6.510 -8.505 -15.167 1.00 94.81 270 ALA A N 1
ATOM 2160 C CA . ALA A 1 270 ? -7.675 -7.644 -14.976 1.00 94.81 270 ALA A CA 1
ATOM 2161 C C . ALA A 1 270 ? -8.758 -8.302 -14.111 1.00 94.81 270 ALA A C 1
ATOM 2163 O O . ALA A 1 270 ? -9.349 -7.640 -13.261 1.00 94.81 270 ALA A O 1
ATOM 2164 N N . SER A 1 271 ? -8.983 -9.616 -14.249 1.00 95.94 271 SER A N 1
ATOM 2165 C CA . SER A 1 271 ? -9.997 -10.323 -13.450 1.00 95.94 271 SER A CA 1
ATOM 2166 C C . SER A 1 271 ? -9.724 -10.265 -11.945 1.00 95.94 271 SER A C 1
ATOM 2168 O O . SER A 1 271 ? -10.660 -10.170 -11.157 1.00 95.94 271 SER A O 1
ATOM 2170 N N . ASP A 1 272 ? -8.449 -10.321 -11.549 1.00 94.06 272 ASP A N 1
ATOM 2171 C CA . ASP A 1 272 ? -8.055 -10.264 -10.139 1.00 94.06 272 ASP A CA 1
ATOM 2172 C C . ASP A 1 272 ? -8.257 -8.845 -9.590 1.00 94.06 272 ASP A C 1
ATOM 2174 O O . ASP A 1 272 ? -8.680 -8.679 -8.447 1.00 94.06 272 ASP A O 1
ATOM 2178 N N . CYS A 1 273 ? -8.015 -7.830 -10.430 1.00 91.94 273 CYS A N 1
ATOM 2179 C CA . CYS A 1 273 ? -8.340 -6.443 -10.119 1.00 91.94 273 CYS A CA 1
ATOM 2180 C C . CYS A 1 273 ? -9.848 -6.264 -9.941 1.00 91.94 273 CYS A C 1
ATOM 2182 O O . CYS A 1 273 ? -10.279 -5.820 -8.882 1.00 91.94 273 CYS A O 1
ATOM 2184 N N . PHE A 1 274 ? -10.668 -6.685 -10.907 1.00 93.56 274 PHE A N 1
ATOM 2185 C CA . PHE A 1 274 ? -12.125 -6.558 -10.822 1.00 93.56 274 PHE A CA 1
ATOM 2186 C C . PHE A 1 274 ? -12.722 -7.263 -9.602 1.00 93.56 274 PHE A C 1
ATOM 2188 O O . PHE A 1 274 ? -13.623 -6.718 -8.971 1.00 93.56 274 PHE A O 1
ATOM 2195 N N . ALA A 1 275 ? -12.195 -8.430 -9.223 1.00 92.25 275 ALA A N 1
ATOM 2196 C CA . ALA A 1 275 ? -12.640 -9.154 -8.032 1.00 92.25 275 ALA A CA 1
ATOM 2197 C C . ALA A 1 275 ? -12.359 -8.407 -6.715 1.00 92.25 275 ALA A C 1
ATOM 2199 O O . ALA A 1 275 ? -13.002 -8.693 -5.706 1.00 92.25 275 ALA A O 1
ATOM 2200 N N . ALA A 1 276 ? -11.419 -7.457 -6.714 1.00 89.00 276 ALA A N 1
ATOM 2201 C CA . ALA A 1 276 ? -11.125 -6.612 -5.561 1.00 89.00 276 ALA A CA 1
ATOM 2202 C C . ALA A 1 276 ? -12.060 -5.396 -5.449 1.00 89.00 276 ALA A C 1
ATOM 2204 O O . ALA A 1 276 ? -12.036 -4.723 -4.419 1.00 89.00 276 ALA A O 1
ATOM 2205 N N . PHE A 1 277 ? -12.871 -5.106 -6.472 1.00 88.25 277 PHE A N 1
ATOM 2206 C CA . PHE A 1 277 ? -13.833 -4.008 -6.475 1.00 88.25 277 PHE A CA 1
ATOM 2207 C C . PHE A 1 277 ? -15.266 -4.502 -6.274 1.00 88.25 277 PHE A C 1
ATOM 2209 O O . PHE A 1 277 ? -15.628 -5.637 -6.578 1.00 88.25 277 PHE A O 1
ATOM 2216 N N . GLU A 1 278 ? -16.111 -3.614 -5.760 1.00 88.19 278 GLU A N 1
ATOM 2217 C CA . GLU A 1 278 ? -17.553 -3.781 -5.825 1.00 88.19 278 GLU A CA 1
ATOM 2218 C C . GLU A 1 278 ? -18.020 -3.939 -7.273 1.00 88.19 278 GLU A C 1
ATOM 2220 O O . GLU A 1 278 ? -17.381 -3.465 -8.214 1.00 88.19 278 GLU A O 1
ATOM 2225 N N . LYS A 1 279 ? -19.189 -4.559 -7.439 1.00 86.75 279 LYS A N 1
ATOM 2226 C CA . LYS A 1 279 ? -19.817 -4.681 -8.751 1.00 86.75 279 LYS A CA 1
ATOM 2227 C C . LYS A 1 279 ? -20.109 -3.300 -9.336 1.00 86.75 279 LYS A C 1
ATOM 2229 O O . LYS A 1 279 ? -20.522 -2.388 -8.616 1.00 86.75 279 LYS A O 1
ATOM 2234 N N . GLU A 1 280 ? -19.938 -3.193 -10.650 1.00 83.06 280 GLU A N 1
ATOM 2235 C CA . GLU A 1 280 ? -20.389 -2.041 -11.421 1.00 83.06 280 GLU A CA 1
ATOM 2236 C C . GLU A 1 280 ? -21.870 -1.765 -11.105 1.00 83.06 280 GLU A C 1
ATOM 2238 O O . GLU A 1 280 ? -22.692 -2.688 -11.170 1.00 83.06 280 GLU A O 1
ATOM 2243 N N . PRO A 1 281 ? -22.228 -0.536 -10.692 1.00 77.69 281 PRO A N 1
ATOM 2244 C CA . PRO A 1 281 ? -23.619 -0.179 -10.471 1.00 77.69 281 PRO A CA 1
ATOM 2245 C C . PRO A 1 281 ? -24.396 -0.326 -11.779 1.00 77.69 281 PRO A C 1
ATOM 2247 O O . PRO A 1 281 ? -23.991 0.232 -12.794 1.00 77.69 281 PRO A O 1
ATOM 2250 N N . VAL A 1 282 ? -25.521 -1.036 -11.739 1.00 72.31 282 VAL A N 1
ATOM 2251 C CA . VAL A 1 282 ? -26.486 -1.030 -12.843 1.00 72.31 282 VAL A CA 1
ATOM 2252 C C . VAL A 1 282 ? -27.140 0.355 -12.848 1.00 72.31 282 VAL A C 1
ATOM 2254 O O . VAL A 1 282 ? -27.723 0.742 -11.831 1.00 72.31 282 VAL A O 1
ATOM 2257 N N . GLU A 1 283 ? -26.948 1.128 -13.921 1.00 55.84 283 GLU A N 1
ATOM 2258 C CA . GLU A 1 283 ? -27.631 2.418 -14.133 1.00 55.84 283 GLU A CA 1
ATOM 2259 C C . GLU A 1 283 ? -29.116 2.230 -14.463 1.00 55.84 283 GLU A C 1
ATOM 2261 O O . GLU A 1 283 ? -29.455 1.259 -15.180 1.00 55.84 283 GLU A O 1
#

Secondary structure (DSSP, 8-state):
------PPBP-PPPPTTGGGTTSTT-B-HHHH-HHHHHHHHHH-GGGB-S-S-SSHHHHHHTB----S-------PPPBPP-PPPTT--BTTTB--HHHH-HHHHHHGGGSGGGGGS----SSHHHHHHTBPPPP---S--PPBPPPPPPPTTGGGGBTTTBB-HHHHHHHHHHHHHHH-GGGB-SS-SSHHHHHHTBPPPPTTT----SSBPP----TT---TTTTS---TTS-TTS-HHHHIIIIIHHHHHHHGGGSS--S-SS-SSHHHHHHTBPPPPP-

Organism: NCBI:txid1330021

pLDDT: mean 81.05, std 14.32, range [36.84, 95.94]